Protein AF-A0AAN6E884-F1 (afdb_monomer_lite)

Sequence (294 aa):
MSDTESQAEIEPGDRSEWESAQQQLDRDWYALDESGAADDTHNPFADYVEHDSQLEVKRISQQTKRITARQAQYNQDNEMWVNNRLQQSGIVQAMGVDDDDEMEGNRVHLLVHDLKPPFLEGTVLTKLLDPVKTVVDPTSDLAVIARKGSGLVREQREKRERMKATRDAVNMAGTVLGNVMGVEKDEGEEPQEPTEQAEPEPVEPARKWTMREQREFLPAFACRDDLLRVISDNQVTVIVGETGSGKTTQLAQYMHEAGYTRHGMIGCTQPRRVAAMSVAKRVAEEMDVELGAQ

pLDDT: mean 71.35, std 16.32, range [34.94, 95.62]

Secondary structure (DSSP, 8-state):
--------PPPHHHHHHHHHHHHHHHHHHHHHHHSSS--TTS-TTHHHHHHHHHHHHHHHHHTTS---HHHHHHHHHHHHHHHHHHHHTT-S---S-------TT------------TTTSS-------S-------TTSHHHHHHHH--HHHHHHHHHHHHHHHHHHHHHHTTSHHHHHTT----TT----------------------HHHHHHTSHHHHTHHHHHHHHHH-SS------TTSSHHHHHHHHHHHTTTTSSS-PPPP-SSHHHHHHHHHHHHHHHT--TT--

Structure (mmCIF, N/CA/C/O backbone):
data_AF-A0AAN6E884-F1
#
_entry.id   AF-A0AAN6E884-F1
#
loop_
_atom_site.group_PDB
_atom_site.id
_atom_site.type_symbol
_atom_site.label_atom_id
_atom_site.label_alt_id
_atom_site.label_comp_id
_atom_site.label_asym_id
_atom_site.label_entity_id
_atom_site.label_seq_id
_atom_site.pdbx_PDB_ins_code
_atom_site.Cartn_x
_atom_site.Cartn_y
_atom_site.Cartn_z
_atom_site.occupancy
_atom_site.B_iso_or_equiv
_atom_site.auth_seq_id
_atom_site.auth_comp_id
_atom_site.auth_asym_id
_atom_site.auth_atom_id
_atom_site.pdbx_PDB_model_num
ATOM 1 N N . MET A 1 1 ? 17.690 7.249 45.105 1.00 38.34 1 MET A N 1
ATOM 2 C CA . MET A 1 1 ? 18.166 6.373 44.020 1.00 38.34 1 MET A CA 1
ATOM 3 C C . MET A 1 1 ? 17.116 6.471 42.939 1.00 38.34 1 MET A C 1
ATOM 5 O O . MET A 1 1 ? 16.034 5.934 43.111 1.00 38.34 1 MET A O 1
ATOM 9 N N . SER A 1 2 ? 17.364 7.352 41.978 1.00 34.94 2 SER A N 1
ATOM 10 C CA . SER A 1 2 ? 16.460 7.692 40.882 1.00 34.94 2 SER A CA 1
ATOM 11 C C . SER A 1 2 ? 17.109 7.178 39.607 1.00 34.94 2 SER A C 1
ATOM 13 O O . SER A 1 2 ? 18.081 7.771 39.136 1.00 34.94 2 SER A O 1
ATOM 15 N N . ASP A 1 3 ? 16.616 6.047 39.118 1.00 38.88 3 ASP A N 1
ATOM 16 C CA . ASP A 1 3 ? 17.053 5.453 37.862 1.00 38.88 3 ASP A CA 1
ATOM 17 C C . ASP A 1 3 ? 16.553 6.331 36.714 1.00 38.88 3 ASP A C 1
ATOM 19 O O . ASP A 1 3 ? 15.362 6.611 36.590 1.00 38.88 3 ASP A O 1
ATOM 23 N N . THR A 1 4 ? 17.497 6.847 35.931 1.00 40.66 4 THR A N 1
ATOM 24 C CA . THR A 1 4 ? 17.229 7.648 34.737 1.00 40.66 4 THR A CA 1
ATOM 25 C C . THR A 1 4 ? 17.497 6.725 33.559 1.00 40.66 4 THR A C 1
ATOM 27 O O . THR A 1 4 ? 18.652 6.410 33.277 1.00 40.66 4 THR A O 1
ATOM 30 N N . GLU A 1 5 ? 16.437 6.217 32.934 1.00 42.72 5 GLU A N 1
ATOM 31 C CA . GLU A 1 5 ? 16.533 5.455 31.690 1.00 42.72 5 GLU A CA 1
ATOM 32 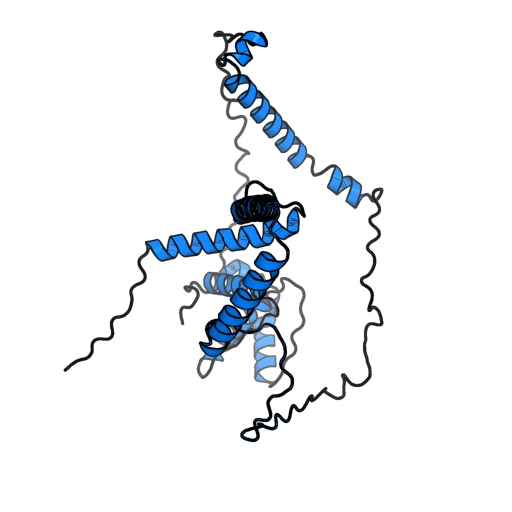C C . GLU A 1 5 ? 17.034 6.388 30.583 1.00 42.72 5 GLU A C 1
ATOM 34 O O . GLU A 1 5 ? 16.392 7.375 30.223 1.00 42.72 5 GLU A O 1
ATOM 39 N N . SER A 1 6 ? 18.226 6.089 30.075 1.00 38.03 6 SER A N 1
ATOM 40 C CA . SER A 1 6 ? 18.831 6.744 28.924 1.00 38.03 6 SER A CA 1
ATOM 41 C C . SER A 1 6 ? 18.036 6.396 27.665 1.00 38.03 6 SER A C 1
ATOM 43 O O . SER A 1 6 ? 18.127 5.276 27.161 1.00 38.03 6 SER A O 1
ATOM 45 N N . GLN A 1 7 ? 17.264 7.352 27.155 1.00 39.66 7 GLN A N 1
ATOM 46 C CA . GLN A 1 7 ? 16.737 7.295 25.796 1.00 39.66 7 GLN A CA 1
ATOM 47 C C . GLN A 1 7 ? 17.915 7.453 24.827 1.00 39.66 7 GLN A C 1
ATOM 49 O O . GLN A 1 7 ? 18.648 8.438 24.890 1.00 39.66 7 GLN A O 1
ATOM 54 N N . ALA A 1 8 ? 18.138 6.449 23.980 1.00 45.19 8 ALA A N 1
ATOM 55 C CA . ALA A 1 8 ? 19.124 6.512 22.911 1.00 45.19 8 ALA A CA 1
ATOM 56 C C . ALA A 1 8 ? 18.594 7.446 21.813 1.00 45.19 8 ALA A C 1
ATOM 58 O O . ALA A 1 8 ? 17.738 7.060 21.018 1.00 45.19 8 ALA A O 1
ATOM 59 N N . GLU A 1 9 ? 19.069 8.690 21.810 1.00 45.34 9 GLU A N 1
ATOM 60 C CA . GLU A 1 9 ? 18.899 9.611 20.689 1.00 45.34 9 GLU A CA 1
ATOM 61 C C . GLU A 1 9 ? 19.719 9.079 19.505 1.00 45.34 9 GLU A C 1
ATOM 63 O O . GLU A 1 9 ? 20.936 8.927 19.595 1.00 45.34 9 GLU A O 1
ATOM 68 N N . ILE A 1 10 ? 19.039 8.731 18.412 1.00 48.12 10 ILE A N 1
ATOM 69 C CA . ILE A 1 10 ? 19.670 8.299 17.160 1.00 48.12 10 ILE A CA 1
ATOM 70 C C . ILE A 1 10 ? 20.270 9.546 16.502 1.00 48.12 10 ILE A C 1
ATOM 72 O O . ILE A 1 10 ? 19.543 10.504 16.223 1.00 48.12 10 ILE A O 1
ATOM 76 N N . GLU A 1 11 ? 21.584 9.553 16.269 1.00 51.72 11 GLU A N 1
ATOM 77 C CA . GLU A 1 11 ? 22.259 10.684 15.634 1.00 51.72 11 GLU A CA 1
ATOM 78 C C . GLU A 1 11 ? 21.744 10.903 14.193 1.00 51.72 11 GLU A C 1
ATOM 80 O O . GLU A 1 11 ? 21.499 9.946 13.456 1.00 51.72 11 GLU A O 1
ATOM 85 N N . PRO A 1 12 ? 21.598 12.159 13.730 1.00 53.19 12 PRO A N 1
ATOM 86 C CA . PRO A 1 12 ? 21.037 12.474 12.411 1.00 53.19 12 PRO A CA 1
ATOM 87 C C . PRO A 1 12 ? 21.858 11.943 11.217 1.00 53.19 12 PRO A C 1
ATOM 89 O O . PRO A 1 12 ? 21.322 11.862 10.110 1.00 53.19 12 PRO A O 1
ATOM 92 N N . GLY A 1 13 ? 23.121 11.547 11.426 1.00 52.03 13 GLY A N 1
ATOM 93 C CA . GLY A 1 13 ? 23.939 10.849 10.425 1.00 52.03 13 GLY A CA 1
ATOM 94 C C . GLY A 1 13 ? 23.425 9.440 10.113 1.00 52.03 13 GLY A C 1
ATOM 95 O O . GLY A 1 13 ? 23.268 9.095 8.943 1.00 52.03 13 GLY A O 1
ATOM 96 N N . ASP A 1 14 ? 23.027 8.686 11.143 1.00 59.62 14 ASP A N 1
ATOM 97 C CA . ASP A 1 14 ? 22.535 7.308 11.002 1.00 59.62 14 ASP A CA 1
ATOM 98 C C . ASP A 1 14 ? 21.229 7.246 10.206 1.00 59.62 14 ASP A C 1
ATOM 100 O O . ASP A 1 14 ? 20.998 6.300 9.457 1.00 59.62 14 ASP A O 1
ATOM 104 N N . ARG A 1 15 ? 20.365 8.265 10.313 1.00 57.88 15 ARG A N 1
ATOM 105 C CA . ARG A 1 15 ? 19.086 8.290 9.586 1.00 57.88 15 ARG A CA 1
ATOM 106 C C . ARG A 1 15 ? 19.276 8.509 8.088 1.00 57.88 15 ARG A C 1
ATOM 108 O O . ARG A 1 15 ? 18.652 7.816 7.290 1.00 57.88 15 ARG A O 1
ATOM 115 N N . SER A 1 16 ? 20.150 9.440 7.709 1.00 62.44 16 SER A N 1
ATOM 116 C CA . SER A 1 16 ? 20.460 9.715 6.301 1.00 62.44 16 SER A CA 1
ATOM 117 C C . SER A 1 16 ? 21.178 8.531 5.653 1.00 62.44 16 SER A C 1
ATOM 119 O O . SER A 1 16 ? 20.892 8.173 4.509 1.00 62.44 16 SER A O 1
ATOM 121 N N . GLU A 1 17 ? 22.099 7.903 6.382 1.00 68.31 17 GLU A N 1
ATOM 122 C CA . GLU A 1 17 ? 22.791 6.702 5.920 1.00 68.31 17 GLU A CA 1
ATOM 123 C C . GLU A 1 17 ? 21.819 5.529 5.783 1.00 68.31 17 GLU A C 1
ATOM 125 O O . GLU A 1 17 ? 21.799 4.875 4.739 1.00 68.31 17 GLU A O 1
ATOM 130 N N . TRP A 1 18 ? 20.928 5.333 6.758 1.00 66.25 18 TRP A N 1
ATOM 131 C CA . TRP A 1 18 ? 19.888 4.306 6.718 1.00 66.25 18 TRP A CA 1
ATOM 132 C C . TRP A 1 18 ? 18.895 4.508 5.567 1.00 66.25 18 TRP A C 1
ATOM 134 O O . TRP A 1 18 ? 18.569 3.554 4.861 1.00 66.25 18 TRP A O 1
ATOM 144 N N . GLU A 1 19 ? 18.451 5.743 5.318 1.00 69.06 19 GLU A N 1
ATOM 145 C CA . GLU A 1 19 ? 17.576 6.071 4.187 1.00 69.06 19 GLU A CA 1
ATOM 146 C C . GLU A 1 19 ? 18.273 5.843 2.842 1.00 69.06 19 GLU A C 1
ATOM 148 O O . GLU A 1 19 ? 17.659 5.315 1.911 1.00 69.06 19 GLU A O 1
ATOM 153 N N . SER A 1 20 ? 19.561 6.185 2.737 1.00 68.88 20 SER A N 1
ATOM 154 C CA . SER A 1 20 ? 20.353 5.933 1.531 1.00 68.88 20 SER A CA 1
ATOM 155 C C . SER A 1 20 ? 20.580 4.436 1.294 1.00 68.88 20 SER A C 1
ATOM 157 O O . SER A 1 20 ? 20.476 3.971 0.159 1.00 68.88 20 SER A O 1
ATOM 159 N N . ALA A 1 21 ? 20.797 3.664 2.363 1.00 70.19 21 ALA A N 1
ATOM 160 C CA . ALA A 1 21 ? 20.949 2.217 2.315 1.00 70.19 21 ALA A CA 1
ATOM 161 C C . ALA A 1 21 ? 19.629 1.528 1.936 1.00 70.19 21 ALA A C 1
ATOM 163 O O . ALA A 1 21 ? 19.625 0.603 1.128 1.00 70.19 21 ALA A O 1
ATOM 164 N N . GLN A 1 22 ? 18.493 2.012 2.449 1.00 72.50 22 GLN A N 1
ATOM 165 C CA . GLN A 1 22 ? 17.156 1.571 2.040 1.00 72.50 22 GLN A CA 1
ATOM 166 C C . GLN A 1 22 ? 16.896 1.845 0.556 1.00 72.50 22 GLN A C 1
ATOM 168 O O . GLN A 1 22 ? 16.431 0.957 -0.152 1.00 72.50 22 GLN A O 1
ATOM 173 N N . GLN A 1 23 ? 17.233 3.043 0.069 1.00 71.44 23 GLN A N 1
ATOM 174 C CA . GLN A 1 23 ? 17.079 3.393 -1.346 1.00 71.44 23 GLN A CA 1
ATOM 175 C C . GLN A 1 23 ? 17.987 2.559 -2.258 1.00 71.44 23 GLN A C 1
ATOM 177 O O . GLN A 1 23 ? 17.569 2.193 -3.355 1.00 71.44 23 GLN A O 1
ATOM 182 N N . GLN A 1 24 ? 19.206 2.237 -1.815 1.00 68.00 24 GLN A N 1
ATOM 183 C CA . GLN A 1 24 ? 20.117 1.348 -2.541 1.00 68.00 24 GLN A CA 1
ATOM 184 C C . GLN A 1 24 ? 19.587 -0.088 -2.577 1.00 68.00 24 GLN A C 1
ATOM 186 O O . GLN A 1 24 ? 19.505 -0.663 -3.654 1.00 68.00 24 GLN A O 1
ATOM 191 N N . LEU A 1 25 ? 19.125 -0.625 -1.444 1.00 65.94 25 LEU A N 1
ATOM 192 C CA . LEU A 1 25 ? 18.525 -1.961 -1.364 1.00 65.94 25 LEU A CA 1
ATOM 193 C C . LEU A 1 25 ? 17.277 -2.093 -2.238 1.00 65.94 25 LEU A C 1
ATOM 195 O O . LEU A 1 25 ? 17.136 -3.087 -2.946 1.00 65.94 25 LEU A O 1
ATOM 199 N N . ASP A 1 26 ? 16.386 -1.100 -2.214 1.00 67.31 26 ASP A N 1
ATOM 200 C CA . ASP A 1 26 ? 15.210 -1.083 -3.083 1.00 67.31 26 ASP A CA 1
ATOM 201 C C . ASP A 1 26 ? 15.632 -1.017 -4.558 1.00 67.31 26 ASP A C 1
ATOM 203 O O . ASP A 1 26 ? 15.119 -1.782 -5.375 1.00 67.31 26 ASP A O 1
ATOM 207 N N . ARG A 1 27 ? 16.607 -0.165 -4.914 1.00 64.00 27 ARG A N 1
ATOM 208 C CA . ARG A 1 27 ? 17.130 -0.069 -6.287 1.00 64.00 27 ARG A CA 1
ATOM 209 C C . ARG A 1 27 ? 17.734 -1.388 -6.759 1.00 64.00 27 ARG A C 1
ATOM 211 O O . ARG A 1 27 ? 17.434 -1.818 -7.869 1.00 64.00 27 ARG A O 1
ATOM 218 N N . ASP A 1 28 ? 18.544 -2.028 -5.929 1.00 64.62 28 ASP A N 1
ATOM 219 C CA . ASP A 1 28 ? 19.210 -3.286 -6.251 1.00 64.62 28 ASP A CA 1
ATOM 220 C C . ASP A 1 28 ? 18.192 -4.428 -6.372 1.00 64.62 28 ASP A C 1
ATOM 222 O O . ASP A 1 28 ? 18.319 -5.279 -7.249 1.00 64.62 28 ASP A O 1
ATOM 226 N N . TRP A 1 29 ? 17.116 -4.402 -5.579 1.00 63.12 29 TRP A N 1
ATOM 227 C CA . TRP A 1 29 ? 16.029 -5.378 -5.663 1.00 63.12 29 TRP A CA 1
ATOM 228 C C . TRP A 1 29 ? 15.252 -5.304 -6.984 1.00 63.12 29 TRP A C 1
ATOM 230 O O . TRP A 1 29 ? 14.833 -6.335 -7.509 1.00 63.12 29 TRP A O 1
ATOM 240 N N . TYR A 1 30 ? 15.067 -4.102 -7.536 1.00 59.06 30 TYR A N 1
ATOM 241 C CA . TYR A 1 30 ? 14.389 -3.911 -8.823 1.00 59.06 30 TYR A CA 1
ATOM 242 C C . TYR A 1 30 ? 15.329 -4.023 -10.029 1.00 59.06 30 TYR A C 1
ATOM 244 O O . TYR A 1 30 ? 14.908 -4.494 -11.083 1.00 59.06 30 TYR A O 1
ATOM 252 N N . ALA A 1 31 ? 16.605 -3.662 -9.880 1.00 56.34 31 ALA A N 1
ATOM 253 C CA . ALA A 1 31 ? 17.604 -3.810 -10.936 1.00 56.34 31 ALA A CA 1
ATOM 254 C C . ALA A 1 31 ? 17.985 -5.280 -11.191 1.00 56.34 31 ALA A C 1
ATOM 256 O O . ALA A 1 31 ? 18.349 -5.629 -12.313 1.00 56.34 31 ALA A O 1
ATOM 257 N N . LEU A 1 32 ? 17.862 -6.149 -10.180 1.00 51.03 32 LEU A N 1
ATOM 258 C CA . LEU A 1 32 ? 18.172 -7.576 -10.295 1.00 51.03 32 LEU A CA 1
ATOM 259 C C . LEU A 1 32 ? 17.175 -8.343 -11.187 1.00 51.03 32 LEU A C 1
ATOM 261 O O . LEU A 1 32 ? 17.558 -9.330 -11.814 1.00 51.03 32 LEU A O 1
ATOM 265 N N . ASP A 1 33 ? 15.918 -7.894 -11.265 1.00 49.34 33 ASP A N 1
ATOM 266 C CA . ASP A 1 33 ? 14.854 -8.573 -12.028 1.00 49.34 33 ASP A CA 1
ATOM 267 C C . ASP A 1 33 ? 14.692 -8.015 -13.459 1.00 49.34 33 ASP A C 1
ATOM 269 O O . ASP A 1 33 ? 14.197 -8.707 -14.347 1.00 49.34 33 ASP A O 1
ATOM 273 N N . GLU A 1 34 ? 15.142 -6.780 -13.728 1.00 46.25 34 GLU A N 1
ATOM 274 C CA . GLU A 1 34 ? 14.927 -6.125 -15.030 1.00 46.25 34 GLU A CA 1
ATOM 275 C C . GLU A 1 34 ? 16.003 -6.450 -16.086 1.00 46.25 34 GLU A C 1
ATOM 277 O O . GLU A 1 34 ? 15.714 -6.398 -17.284 1.00 46.25 34 GLU A O 1
ATOM 282 N N . SER A 1 35 ? 17.227 -6.832 -15.699 1.00 44.97 35 SER A N 1
ATOM 283 C CA . SER A 1 35 ? 18.299 -7.075 -16.679 1.00 44.97 35 SER A CA 1
ATOM 284 C C . SER A 1 35 ? 18.578 -8.544 -16.994 1.00 44.97 35 SER A C 1
ATOM 286 O O . SER A 1 35 ? 19.138 -8.809 -18.057 1.00 44.97 35 SER A O 1
ATOM 288 N N . GLY A 1 36 ? 18.261 -9.506 -16.114 1.00 47.75 36 GLY A N 1
ATOM 289 C CA . GLY A 1 36 ? 18.636 -10.925 -16.294 1.00 47.75 36 GLY A CA 1
ATOM 290 C C . GLY A 1 36 ? 20.136 -11.171 -16.563 1.00 47.75 36 GLY A C 1
ATOM 291 O O . GLY A 1 36 ? 20.549 -12.281 -16.889 1.00 47.75 36 GLY A O 1
ATOM 292 N N . ALA A 1 37 ? 20.944 -10.125 -16.436 1.00 45.59 37 ALA A N 1
ATOM 293 C CA . ALA A 1 37 ? 22.363 -10.056 -16.680 1.00 45.59 37 ALA A CA 1
ATOM 294 C C . ALA A 1 37 ? 22.894 -9.250 -15.505 1.00 45.59 37 ALA A C 1
ATOM 296 O O . ALA A 1 37 ? 22.706 -8.032 -15.441 1.00 45.59 37 ALA A O 1
ATOM 297 N N . ALA A 1 38 ? 23.476 -9.961 -14.542 1.00 45.75 38 ALA A N 1
ATOM 298 C CA . ALA A 1 38 ? 24.285 -9.335 -13.518 1.00 45.75 38 ALA A CA 1
ATOM 299 C C . ALA A 1 38 ? 25.289 -8.432 -14.240 1.00 45.75 38 ALA A C 1
ATOM 301 O O . ALA A 1 38 ? 26.079 -8.903 -15.059 1.00 45.75 38 ALA A O 1
ATOM 302 N N . ASP A 1 39 ? 25.198 -7.127 -14.011 1.00 49.12 39 ASP A N 1
ATOM 303 C CA . ASP A 1 39 ? 26.281 -6.236 -14.375 1.00 49.12 39 ASP A CA 1
ATOM 304 C C . ASP A 1 39 ? 27.450 -6.617 -13.458 1.00 49.12 39 ASP A C 1
ATOM 306 O O . ASP A 1 39 ? 27.438 -6.316 -12.262 1.00 49.12 39 ASP A O 1
ATOM 310 N N . ASP A 1 40 ? 28.423 -7.351 -14.008 1.00 50.44 40 ASP A N 1
ATOM 311 C CA . ASP A 1 40 ? 29.635 -7.813 -13.311 1.00 50.44 40 ASP A CA 1
ATOM 312 C C . ASP A 1 40 ? 30.386 -6.657 -12.626 1.00 50.44 40 ASP A C 1
ATOM 314 O O . ASP A 1 40 ? 31.200 -6.881 -11.734 1.00 50.44 40 ASP A O 1
ATOM 318 N N . THR A 1 41 ? 30.101 -5.405 -12.999 1.00 55.56 41 THR A N 1
ATOM 319 C CA . THR A 1 41 ? 30.733 -4.218 -12.417 1.00 55.56 41 THR A CA 1
ATOM 320 C C . THR A 1 41 ? 30.131 -3.745 -11.089 1.00 55.56 41 THR A C 1
ATOM 322 O O . THR A 1 41 ? 30.685 -2.828 -10.481 1.00 55.56 41 THR A O 1
ATOM 325 N N . HIS A 1 42 ? 29.031 -4.336 -10.608 1.00 56.06 42 HIS A N 1
ATOM 326 C CA . HIS A 1 42 ? 28.401 -3.957 -9.331 1.00 56.06 42 HIS A CA 1
ATOM 327 C C . HIS A 1 42 ? 28.014 -5.141 -8.444 1.00 56.06 42 HIS A C 1
ATOM 329 O O . HIS A 1 42 ? 27.217 -4.985 -7.523 1.00 56.06 42 HIS A O 1
ATOM 335 N N . ASN A 1 43 ? 28.586 -6.323 -8.678 1.00 59.41 43 ASN A N 1
ATOM 336 C CA . ASN A 1 43 ? 28.364 -7.469 -7.808 1.00 59.41 43 ASN A CA 1
ATOM 337 C C . ASN A 1 43 ? 29.256 -7.362 -6.546 1.00 59.41 43 ASN A C 1
ATOM 339 O O . ASN A 1 43 ? 30.463 -7.595 -6.647 1.00 59.41 43 ASN A O 1
ATOM 343 N N . PRO A 1 44 ? 28.705 -7.070 -5.348 1.00 56.72 44 PRO A N 1
ATOM 344 C CA . PRO A 1 44 ? 29.485 -6.920 -4.111 1.00 56.72 44 PRO A CA 1
ATOM 345 C C . PRO A 1 44 ? 30.141 -8.230 -3.643 1.00 56.72 44 PRO A C 1
ATOM 347 O O . PRO A 1 44 ? 30.903 -8.238 -2.679 1.00 56.72 44 PRO A O 1
ATOM 350 N N . PHE A 1 45 ? 29.856 -9.342 -4.328 1.00 46.53 45 PHE A N 1
ATOM 351 C CA . PHE A 1 45 ? 30.432 -10.656 -4.072 1.00 46.53 45 PHE A CA 1
ATOM 352 C C . PHE A 1 45 ? 31.436 -11.120 -5.144 1.00 46.53 45 PHE A C 1
ATOM 354 O O . PHE A 1 45 ? 31.968 -12.222 -5.015 1.00 46.53 45 PHE A O 1
ATOM 361 N N . ALA A 1 46 ? 31.730 -10.319 -6.180 1.00 60.41 46 ALA A N 1
ATOM 362 C CA . ALA A 1 46 ? 32.680 -10.699 -7.237 1.00 60.41 46 ALA A CA 1
ATOM 363 C C . ALA A 1 46 ? 34.090 -10.982 -6.686 1.00 60.41 46 ALA A C 1
ATOM 365 O O . ALA A 1 46 ? 34.692 -12.005 -7.021 1.00 60.41 46 ALA A O 1
ATOM 366 N N . ASP A 1 47 ? 34.557 -10.149 -5.751 1.00 56.91 47 ASP A N 1
ATOM 367 C CA . ASP A 1 47 ? 35.861 -10.315 -5.096 1.00 56.91 47 ASP A CA 1
ATOM 368 C C . ASP A 1 47 ? 35.964 -11.640 -4.321 1.00 56.91 47 ASP A C 1
ATOM 370 O O . ASP A 1 47 ? 37.038 -12.236 -4.242 1.00 56.91 47 ASP A O 1
ATOM 374 N N . TYR A 1 48 ? 34.848 -12.150 -3.788 1.00 58.84 48 TYR A N 1
ATOM 375 C CA . TYR A 1 48 ? 34.824 -13.421 -3.061 1.00 58.84 48 TYR A CA 1
ATOM 376 C C . TYR A 1 48 ? 34.894 -14.626 -4.004 1.00 58.84 48 TYR A C 1
ATOM 378 O O . TYR A 1 48 ? 35.589 -15.591 -3.697 1.00 58.84 48 TYR A O 1
ATOM 386 N N . VAL A 1 49 ? 34.254 -14.561 -5.176 1.00 58.06 49 VAL A N 1
ATOM 387 C CA . VAL A 1 49 ? 34.294 -15.643 -6.177 1.00 58.06 49 VAL A CA 1
ATOM 388 C C . VAL A 1 49 ? 35.690 -15.767 -6.800 1.00 58.06 49 VAL A C 1
ATOM 390 O O . VAL A 1 49 ? 36.212 -16.876 -6.969 1.00 58.06 49 VAL A O 1
ATOM 393 N N . GLU A 1 50 ? 36.345 -14.642 -7.098 1.00 58.75 50 GLU A N 1
ATOM 394 C CA . GLU A 1 50 ? 37.736 -14.655 -7.564 1.00 58.75 50 GLU A CA 1
ATOM 395 C C . GLU A 1 50 ? 38.710 -15.100 -6.467 1.00 58.75 50 GLU A C 1
ATOM 397 O O . GLU A 1 50 ? 39.625 -15.880 -6.733 1.00 58.75 50 GLU A O 1
ATOM 402 N N . HIS A 1 51 ? 38.510 -14.669 -5.221 1.00 61.34 51 HIS A N 1
ATOM 403 C CA . HIS A 1 51 ? 39.361 -15.084 -4.109 1.00 61.34 51 HIS A CA 1
ATOM 404 C C . HIS A 1 51 ? 39.221 -16.584 -3.790 1.00 61.34 51 HIS A C 1
ATOM 406 O O . HIS A 1 51 ? 40.233 -17.270 -3.620 1.00 61.34 51 HIS A O 1
ATOM 412 N N . ASP A 1 52 ? 38.000 -17.123 -3.784 1.00 57.31 52 ASP A N 1
ATOM 413 C CA . ASP A 1 52 ? 37.744 -18.541 -3.512 1.00 57.31 52 ASP A CA 1
ATOM 414 C C . ASP A 1 52 ? 38.261 -19.444 -4.631 1.00 57.31 52 ASP A C 1
ATOM 416 O O . ASP A 1 52 ? 38.920 -20.447 -4.352 1.00 57.31 52 ASP A O 1
ATOM 420 N N . SER A 1 53 ? 38.084 -19.058 -5.898 1.00 67.62 53 SER A N 1
ATOM 421 C CA . SER A 1 53 ? 38.656 -19.805 -7.026 1.00 67.62 53 SER A CA 1
ATOM 422 C C . SER A 1 53 ? 40.191 -19.791 -7.006 1.00 67.62 53 SER A C 1
ATOM 424 O O . SER A 1 53 ? 40.831 -20.814 -7.259 1.00 67.62 53 SER A O 1
ATOM 426 N N . GLN A 1 54 ? 40.819 -18.676 -6.616 1.00 67.38 54 GLN A N 1
ATOM 427 C CA . GLN A 1 54 ? 42.272 -18.604 -6.439 1.00 67.38 54 GLN A CA 1
ATOM 428 C C . GLN A 1 54 ? 42.766 -19.448 -5.257 1.00 67.38 54 GLN A C 1
ATOM 430 O O . GLN A 1 54 ? 43.836 -20.064 -5.346 1.00 67.38 54 GLN A O 1
ATOM 435 N N . LEU A 1 55 ? 42.016 -19.498 -4.154 1.00 62.34 55 LEU A N 1
ATOM 436 C CA . LEU A 1 55 ? 42.313 -20.368 -3.018 1.00 62.34 55 LEU A CA 1
ATOM 437 C C . LEU A 1 55 ? 42.130 -21.845 -3.374 1.00 62.34 55 LEU A C 1
ATOM 439 O O . LEU A 1 55 ? 42.984 -22.654 -3.015 1.00 62.34 55 LEU A O 1
ATOM 443 N N . GLU A 1 56 ? 41.089 -22.203 -4.124 1.00 58.72 56 GLU A N 1
ATOM 444 C CA . GLU A 1 56 ? 40.871 -23.565 -4.611 1.00 58.72 56 GLU A CA 1
ATOM 445 C C . GLU A 1 56 ? 41.968 -23.999 -5.576 1.00 58.72 56 GLU A C 1
ATOM 447 O O . GLU A 1 56 ? 42.535 -25.074 -5.398 1.00 58.72 56 GLU A O 1
ATOM 452 N N . VAL A 1 57 ? 42.366 -23.154 -6.528 1.00 67.19 57 VAL A N 1
ATOM 453 C CA . VAL A 1 57 ? 43.485 -23.442 -7.439 1.00 67.19 57 VAL A CA 1
ATOM 454 C C . VAL A 1 57 ? 44.808 -23.563 -6.672 1.00 67.19 57 VAL A C 1
ATOM 456 O O . VAL A 1 57 ? 45.616 -24.456 -6.953 1.00 67.19 57 VAL A O 1
ATOM 459 N N . LYS A 1 58 ? 45.040 -22.736 -5.642 1.00 62.56 58 LYS A N 1
ATOM 460 C CA . LYS A 1 58 ? 46.192 -22.886 -4.731 1.00 62.56 58 LYS A CA 1
ATOM 461 C C . LYS A 1 58 ? 46.116 -24.183 -3.919 1.00 62.56 58 LYS A C 1
ATOM 463 O O . LYS A 1 58 ? 47.137 -24.844 -3.755 1.00 62.56 58 LYS A O 1
ATOM 468 N N . ARG A 1 59 ? 44.934 -24.593 -3.458 1.00 57.09 59 ARG A N 1
ATOM 469 C CA . ARG A 1 59 ? 44.726 -25.827 -2.684 1.00 57.09 59 ARG A CA 1
ATOM 470 C C . ARG A 1 59 ? 44.909 -27.075 -3.554 1.00 57.09 59 ARG A C 1
ATOM 472 O O . ARG A 1 59 ? 45.642 -27.982 -3.166 1.00 57.09 59 ARG A O 1
ATOM 479 N N . ILE A 1 60 ? 44.337 -27.080 -4.757 1.00 57.81 60 ILE A N 1
ATOM 480 C CA . ILE A 1 60 ? 44.465 -28.142 -5.766 1.00 57.81 60 ILE A CA 1
ATOM 481 C C . ILE A 1 60 ? 45.923 -28.263 -6.233 1.00 57.81 60 ILE A C 1
ATOM 483 O O . ILE A 1 60 ? 46.463 -29.366 -6.304 1.00 57.81 60 ILE A O 1
ATOM 487 N N . SER A 1 61 ? 46.611 -27.143 -6.486 1.00 60.38 61 SER A N 1
ATOM 488 C CA . SER A 1 61 ? 48.029 -27.172 -6.878 1.00 60.38 61 SER A CA 1
ATOM 489 C C . SER A 1 61 ? 48.948 -27.634 -5.741 1.00 60.38 61 SER A C 1
ATOM 491 O O . SER A 1 61 ? 49.883 -28.398 -5.990 1.00 60.38 61 SER A O 1
ATOM 493 N N . GLN A 1 62 ? 48.661 -27.278 -4.483 1.00 58.22 62 GLN A N 1
ATOM 494 C CA . GLN A 1 62 ? 49.402 -27.771 -3.315 1.00 58.22 62 GLN A CA 1
ATOM 495 C C . GLN A 1 62 ? 49.193 -29.273 -3.044 1.00 58.22 62 GLN A C 1
ATOM 497 O O . GLN A 1 62 ? 50.119 -29.928 -2.557 1.00 58.22 62 GLN A O 1
ATOM 502 N N . GLN A 1 63 ? 48.038 -29.840 -3.411 1.00 53.75 63 GLN A N 1
ATOM 503 C CA . GLN A 1 63 ? 47.744 -31.277 -3.290 1.00 53.75 63 GLN A CA 1
ATOM 504 C C . GLN A 1 63 ? 48.559 -32.164 -4.252 1.00 53.75 63 GLN A C 1
ATOM 506 O O . GLN A 1 63 ? 48.619 -33.377 -4.060 1.00 53.75 63 GLN A O 1
ATOM 511 N N . THR A 1 64 ? 49.262 -31.594 -5.240 1.00 49.28 64 THR A N 1
ATOM 512 C CA . THR A 1 64 ? 50.100 -32.364 -6.187 1.00 49.28 64 THR A CA 1
ATOM 513 C C . THR A 1 64 ? 51.513 -32.689 -5.684 1.00 49.28 64 THR A C 1
ATOM 515 O O . THR A 1 64 ? 52.345 -33.202 -6.438 1.00 49.28 64 THR A O 1
ATOM 518 N N . LYS A 1 65 ? 51.817 -32.472 -4.398 1.00 61.06 65 LYS A N 1
ATOM 519 C CA . LYS A 1 65 ? 53.001 -33.098 -3.792 1.00 61.06 65 LYS A CA 1
ATOM 520 C C . LYS A 1 65 ? 52.715 -34.593 -3.659 1.00 61.06 65 LYS A C 1
ATOM 522 O O . LYS A 1 65 ? 51.756 -34.980 -3.005 1.00 61.06 65 LYS A O 1
ATOM 527 N N . ARG A 1 66 ? 53.532 -35.444 -4.288 1.00 62.69 66 ARG A N 1
ATOM 528 C CA . ARG A 1 66 ? 53.431 -36.910 -4.184 1.00 62.69 66 ARG A CA 1
ATOM 529 C C . ARG A 1 66 ? 53.636 -37.343 -2.729 1.00 62.69 66 ARG A C 1
ATOM 531 O O . ARG A 1 66 ? 54.764 -37.547 -2.291 1.00 62.69 66 ARG A O 1
ATOM 538 N N . ILE A 1 67 ? 52.547 -37.440 -1.978 1.00 62.50 67 ILE A N 1
ATOM 539 C CA . ILE A 1 67 ? 52.534 -37.935 -0.605 1.00 62.50 67 ILE A CA 1
ATOM 540 C C . ILE A 1 67 ? 52.576 -39.464 -0.673 1.00 62.50 67 ILE A C 1
ATOM 542 O O . ILE A 1 67 ? 51.767 -40.096 -1.349 1.00 62.50 67 ILE A O 1
ATOM 546 N N . THR A 1 68 ? 53.548 -40.074 0.004 1.00 81.00 68 THR A N 1
ATOM 547 C CA . THR A 1 68 ? 53.649 -41.535 0.129 1.00 81.00 68 THR A CA 1
ATOM 548 C C . THR A 1 68 ? 52.376 -42.091 0.772 1.00 81.00 68 THR A C 1
ATOM 550 O O . THR A 1 68 ? 51.886 -41.509 1.737 1.00 81.00 68 THR A O 1
ATOM 553 N N . ALA A 1 69 ? 51.875 -43.245 0.316 1.00 76.06 69 ALA A N 1
ATOM 554 C CA . ALA A 1 69 ? 50.635 -43.858 0.820 1.00 76.06 69 ALA A CA 1
ATOM 555 C C . ALA A 1 69 ? 50.562 -43.948 2.362 1.00 76.06 69 ALA A C 1
ATOM 557 O O . ALA A 1 69 ? 49.523 -43.680 2.956 1.00 76.06 69 ALA A O 1
ATOM 558 N N . ARG A 1 70 ? 51.696 -44.222 3.022 1.00 82.62 70 ARG A N 1
ATOM 559 C CA . ARG A 1 70 ? 51.811 -44.248 4.490 1.00 82.62 70 ARG A CA 1
ATOM 560 C C . ARG A 1 70 ? 51.576 -42.881 5.151 1.00 82.62 70 ARG A C 1
ATOM 562 O O . ARG A 1 70 ? 50.996 -42.813 6.226 1.00 82.62 70 ARG A O 1
ATOM 569 N N . GLN A 1 71 ? 52.031 -41.800 4.523 1.00 79.75 71 GLN A N 1
ATOM 570 C CA . GLN A 1 71 ? 51.857 -40.436 5.028 1.00 79.75 71 GLN A CA 1
ATOM 571 C C . GLN A 1 71 ? 50.421 -39.940 4.800 1.00 79.75 71 GLN A C 1
ATOM 573 O O . GLN A 1 71 ? 49.887 -39.230 5.643 1.00 79.75 71 GLN A O 1
ATOM 578 N N . ALA A 1 72 ? 49.777 -40.355 3.704 1.00 79.00 72 ALA A N 1
ATOM 579 C CA . ALA A 1 72 ? 48.360 -40.078 3.470 1.00 79.00 72 ALA A CA 1
ATOM 580 C C . ALA A 1 72 ? 47.476 -40.746 4.536 1.00 79.00 72 ALA A C 1
ATOM 582 O O . ALA A 1 72 ? 46.579 -40.104 5.070 1.00 79.00 72 ALA A O 1
ATOM 583 N N . GLN A 1 73 ? 47.789 -41.993 4.903 1.00 79.88 73 GLN A N 1
ATOM 584 C CA . GLN A 1 73 ? 47.081 -42.720 5.958 1.00 79.88 73 GLN A CA 1
ATOM 585 C C . GLN A 1 73 ? 47.264 -42.060 7.336 1.00 79.88 73 GLN A C 1
ATOM 587 O O . GLN A 1 73 ? 46.294 -41.866 8.056 1.00 79.88 73 GLN A O 1
ATOM 592 N N . TYR A 1 74 ? 48.486 -41.620 7.662 1.00 83.06 74 TYR A N 1
ATOM 593 C CA . TYR A 1 74 ? 48.752 -40.871 8.897 1.00 83.06 74 TYR A CA 1
ATOM 594 C C . TYR A 1 74 ? 47.985 -39.541 8.959 1.00 83.06 74 TYR A C 1
ATOM 596 O O . TYR A 1 74 ? 47.470 -39.165 10.008 1.00 83.06 74 TYR A O 1
ATOM 604 N N . ASN A 1 75 ? 47.893 -38.827 7.834 1.00 80.62 75 ASN A N 1
ATOM 605 C CA . ASN A 1 75 ? 47.138 -37.580 7.769 1.00 80.62 75 ASN A CA 1
ATOM 606 C C . ASN A 1 75 ? 45.625 -37.822 7.91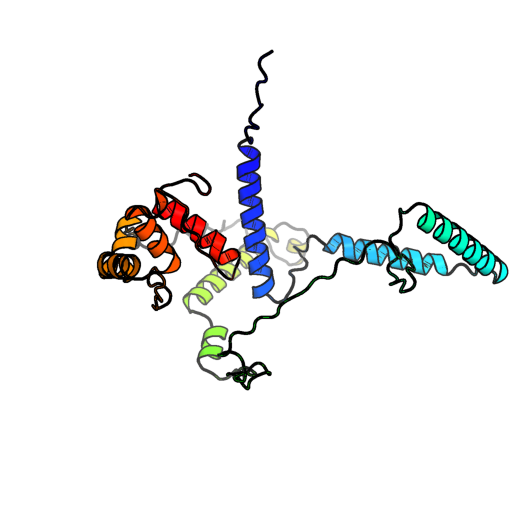8 1.00 80.62 75 ASN A C 1
ATOM 608 O O . ASN A 1 75 ? 44.985 -37.066 8.641 1.00 80.62 75 ASN A O 1
ATOM 612 N N . GLN A 1 76 ? 45.080 -38.886 7.316 1.00 80.69 76 GLN A N 1
ATOM 613 C CA . GLN A 1 76 ? 43.673 -39.279 7.485 1.00 80.69 76 GLN A CA 1
ATOM 614 C C . GLN A 1 76 ? 43.344 -39.625 8.944 1.00 80.69 76 GLN A C 1
ATOM 616 O O . GLN A 1 76 ? 42.343 -39.146 9.469 1.00 80.69 76 GLN A O 1
ATOM 621 N N . ASP A 1 77 ? 44.205 -40.388 9.625 1.00 85.56 77 ASP A N 1
ATOM 622 C CA . ASP A 1 77 ? 44.021 -40.716 11.047 1.00 85.56 77 ASP A CA 1
ATOM 623 C C . ASP A 1 77 ? 44.075 -39.461 11.936 1.00 85.56 77 ASP A C 1
ATOM 625 O O . ASP A 1 77 ? 43.277 -39.313 12.866 1.00 85.56 77 ASP A O 1
ATOM 629 N N . ASN A 1 78 ? 44.977 -38.520 11.632 1.00 84.94 78 ASN A N 1
ATOM 630 C CA . ASN A 1 78 ? 45.046 -37.238 12.336 1.00 84.94 78 ASN A CA 1
ATOM 631 C C . ASN A 1 78 ? 43.787 -36.389 12.109 1.00 84.94 78 ASN A C 1
ATOM 633 O O . ASN A 1 78 ? 43.263 -35.816 13.064 1.00 84.94 78 ASN A O 1
ATOM 637 N N . GLU A 1 79 ? 43.287 -36.312 10.874 1.00 82.38 79 GLU A N 1
ATOM 638 C CA . GLU A 1 79 ? 42.047 -35.597 10.550 1.00 82.38 79 GLU A CA 1
ATOM 639 C C . GLU A 1 79 ? 40.843 -36.214 11.269 1.00 82.38 79 GLU A C 1
ATOM 641 O O . GLU A 1 79 ? 40.054 -35.482 11.866 1.00 82.38 79 GLU A O 1
ATOM 646 N N . MET A 1 80 ? 40.743 -37.547 11.311 1.00 78.31 80 MET A N 1
ATOM 647 C CA . MET A 1 80 ? 39.694 -38.261 12.049 1.00 78.31 80 MET A CA 1
ATOM 648 C C . MET A 1 80 ? 39.731 -37.947 13.550 1.00 78.31 80 MET A C 1
ATOM 650 O O . MET A 1 80 ? 38.691 -37.675 14.153 1.00 78.31 80 MET A O 1
ATOM 654 N N . TRP A 1 81 ? 40.920 -37.924 14.159 1.00 78.38 81 TRP A N 1
ATOM 655 C CA . TRP A 1 81 ? 41.071 -37.580 15.575 1.00 78.38 81 TRP A CA 1
ATOM 656 C C . TRP A 1 81 ? 40.694 -36.123 15.871 1.00 78.38 81 TRP A C 1
ATOM 658 O O . TRP A 1 81 ? 39.982 -35.858 16.843 1.00 78.38 81 TRP A O 1
ATOM 668 N N . VAL A 1 82 ? 41.143 -35.177 15.036 1.00 81.69 82 VAL A N 1
ATOM 669 C CA . VAL A 1 82 ? 40.818 -33.749 15.196 1.00 81.69 82 VAL A CA 1
ATOM 670 C C . VAL A 1 82 ? 39.319 -33.523 15.035 1.00 81.69 82 VAL A C 1
ATOM 672 O O . VAL A 1 82 ? 38.731 -32.822 15.855 1.00 81.69 82 VAL A O 1
ATOM 675 N N . ASN A 1 83 ? 38.696 -34.138 14.027 1.00 79.75 83 ASN A N 1
ATOM 676 C CA . ASN A 1 83 ? 37.273 -33.974 13.748 1.00 79.75 83 ASN A CA 1
ATOM 677 C C . ASN A 1 83 ? 36.411 -34.515 14.899 1.00 79.75 83 ASN A C 1
ATOM 679 O O . ASN A 1 83 ? 35.524 -33.818 15.381 1.00 79.75 83 ASN A O 1
ATOM 683 N N . ASN A 1 84 ? 36.754 -35.689 15.438 1.00 81.19 84 ASN A N 1
ATOM 684 C CA . ASN A 1 84 ? 36.085 -36.243 16.618 1.00 81.19 84 ASN A CA 1
ATOM 685 C C . ASN A 1 84 ? 36.224 -35.319 17.848 1.00 81.19 84 ASN A C 1
ATOM 687 O O . ASN A 1 84 ? 35.289 -35.133 18.625 1.00 81.19 84 ASN A O 1
ATOM 691 N N . ARG A 1 85 ? 37.382 -34.665 18.013 1.00 78.81 85 ARG A N 1
ATOM 692 C CA . ARG A 1 85 ? 37.602 -33.721 19.118 1.00 78.81 85 ARG A CA 1
ATOM 693 C C . ARG A 1 85 ? 36.858 -32.394 18.938 1.00 78.81 85 ARG A C 1
ATOM 695 O O . ARG A 1 85 ? 36.398 -31.835 19.931 1.00 78.81 85 ARG A O 1
ATOM 702 N N . LEU A 1 86 ? 36.720 -31.915 17.701 1.00 75.56 86 LEU A N 1
ATOM 703 C CA . LEU A 1 86 ? 35.918 -30.735 17.349 1.00 75.56 86 LEU A CA 1
ATOM 704 C C . LEU A 1 86 ? 34.412 -30.993 17.507 1.00 75.56 86 LEU A C 1
ATOM 706 O O . LEU A 1 86 ? 33.684 -30.101 17.943 1.00 75.56 86 LEU A O 1
ATOM 710 N N . GLN A 1 87 ? 33.960 -32.212 17.197 1.00 71.00 87 GLN A N 1
ATOM 711 C CA . GLN A 1 87 ? 32.584 -32.655 17.435 1.00 71.00 87 GLN A CA 1
ATOM 712 C C . GLN A 1 87 ? 32.265 -32.670 18.935 1.00 71.00 87 GLN A C 1
ATOM 714 O O . GLN A 1 87 ? 31.266 -32.096 19.357 1.00 71.00 87 GLN A O 1
ATOM 719 N N . GLN A 1 88 ? 33.153 -33.225 19.767 1.00 71.38 88 GLN A N 1
ATOM 720 C CA . GLN A 1 88 ? 32.962 -33.240 21.224 1.00 71.38 88 GLN A CA 1
ATOM 721 C C . GLN A 1 88 ? 32.995 -31.848 21.869 1.00 71.38 88 GLN A C 1
ATOM 723 O O . GLN A 1 88 ? 32.369 -31.645 22.907 1.00 71.38 88 GLN A O 1
ATOM 728 N N . SER A 1 89 ? 33.715 -30.882 21.287 1.00 73.44 89 SER A N 1
ATOM 729 C CA . SER A 1 89 ? 33.756 -29.511 21.810 1.00 73.44 89 SER A CA 1
ATOM 730 C C . SER A 1 89 ? 32.558 -28.652 21.392 1.00 73.44 89 SER A C 1
ATOM 732 O O . SER A 1 89 ? 32.479 -27.503 21.822 1.00 73.44 89 SER A O 1
ATOM 734 N N . GLY A 1 90 ? 31.640 -29.172 20.563 1.00 69.38 90 GLY A N 1
ATOM 735 C CA . GLY A 1 90 ? 30.400 -28.495 20.159 1.00 69.38 90 GLY A CA 1
ATOM 736 C C . GLY A 1 90 ? 30.587 -27.299 19.215 1.00 69.38 90 GLY A C 1
ATOM 737 O O . GLY A 1 90 ? 29.639 -26.562 18.966 1.00 69.38 90 GLY A O 1
ATOM 738 N N . ILE A 1 91 ? 31.801 -27.090 18.694 1.00 66.31 91 ILE A N 1
ATOM 739 C CA . ILE A 1 91 ? 32.141 -25.965 17.799 1.00 66.31 91 ILE A CA 1
ATOM 740 C C . ILE A 1 91 ? 31.756 -26.278 16.344 1.00 66.31 91 ILE A C 1
ATOM 742 O O . ILE A 1 91 ? 31.491 -25.365 15.566 1.00 66.31 91 ILE A O 1
ATOM 746 N N . VAL A 1 92 ? 31.692 -27.559 15.970 1.00 59.66 92 VAL A N 1
ATOM 747 C CA . VAL A 1 92 ? 31.240 -28.000 14.644 1.00 59.66 92 VAL A CA 1
ATOM 748 C C . VAL A 1 92 ? 29.847 -28.597 14.763 1.00 59.66 92 VAL A C 1
ATOM 750 O O . VAL A 1 92 ? 29.671 -29.634 15.397 1.00 59.66 92 VAL A O 1
ATOM 753 N N . GLN A 1 93 ? 28.864 -27.969 14.119 1.00 53.94 93 GLN A N 1
ATOM 754 C CA . GLN A 1 93 ? 27.569 -28.599 13.879 1.00 53.94 93 GLN A CA 1
ATOM 755 C C . GLN A 1 93 ? 27.737 -29.637 12.768 1.00 53.94 93 GLN A C 1
ATOM 757 O O . GLN A 1 93 ? 28.104 -29.298 11.642 1.00 53.94 93 GLN A O 1
ATOM 762 N N . ALA A 1 94 ? 27.497 -30.908 13.078 1.00 54.31 94 ALA A N 1
ATOM 763 C CA . ALA A 1 94 ? 27.460 -31.942 12.059 1.00 54.31 94 ALA A CA 1
ATOM 764 C C . ALA A 1 94 ? 26.280 -31.673 11.107 1.00 54.31 94 ALA A C 1
ATOM 766 O O . ALA A 1 94 ? 25.123 -31.719 11.514 1.00 54.31 94 ALA A O 1
ATOM 767 N N . MET A 1 95 ? 26.558 -31.417 9.825 1.00 47.50 95 MET A N 1
ATOM 768 C CA . MET A 1 95 ? 25.573 -31.597 8.750 1.00 47.50 95 MET A CA 1
ATOM 769 C C . MET A 1 95 ? 25.478 -33.095 8.432 1.00 47.50 95 MET A C 1
ATOM 771 O O . MET A 1 95 ? 25.942 -33.574 7.402 1.00 47.50 95 MET A O 1
ATOM 775 N N . GLY A 1 96 ? 24.932 -33.848 9.372 1.00 49.56 96 GLY A N 1
ATOM 776 C CA . GLY A 1 96 ? 24.565 -35.245 9.220 1.00 49.56 96 GLY A CA 1
ATOM 777 C C . GLY A 1 96 ? 23.370 -35.456 10.124 1.00 49.56 96 GLY A C 1
ATOM 778 O O . GLY A 1 96 ? 23.472 -35.203 11.319 1.00 49.56 96 GLY A O 1
ATOM 779 N N . VAL A 1 97 ? 22.226 -35.808 9.543 1.00 49.28 97 VAL A N 1
ATOM 780 C CA . VAL A 1 97 ? 21.058 -36.214 10.324 1.00 49.28 97 VAL A CA 1
ATOM 781 C C . VAL A 1 97 ? 21.447 -37.520 11.004 1.00 49.28 97 VAL A C 1
ATOM 783 O O . VAL A 1 97 ? 21.585 -38.543 10.337 1.00 49.28 97 VAL A O 1
ATOM 786 N N . ASP A 1 98 ? 21.725 -37.434 12.298 1.00 42.69 98 ASP A N 1
ATOM 787 C CA . ASP A 1 98 ? 21.899 -38.585 13.169 1.00 42.69 98 ASP A CA 1
ATOM 788 C C . ASP A 1 98 ? 20.492 -38.985 13.627 1.00 42.69 98 ASP A C 1
ATOM 790 O O . ASP A 1 98 ? 19.853 -38.272 14.399 1.00 42.69 98 ASP A O 1
ATOM 794 N N . ASP A 1 99 ? 19.961 -40.063 13.051 1.00 47.06 99 ASP A N 1
ATOM 795 C CA . ASP A 1 99 ? 18.627 -40.608 13.353 1.00 47.06 99 ASP A CA 1
ATOM 796 C C . ASP A 1 99 ? 18.672 -41.604 14.535 1.00 47.06 99 ASP A C 1
ATOM 798 O O . ASP A 1 99 ? 17.797 -42.456 14.659 1.00 47.06 99 ASP A O 1
ATOM 802 N N . ASP A 1 100 ? 19.671 -41.501 15.418 1.00 50.38 100 ASP A N 1
ATOM 803 C CA . ASP A 1 100 ? 19.832 -42.357 16.603 1.00 50.38 100 ASP A CA 1
ATOM 804 C C . ASP A 1 100 ? 19.980 -41.524 17.894 1.00 50.38 100 ASP A C 1
ATOM 806 O O . ASP A 1 100 ? 20.935 -41.660 18.655 1.00 50.38 100 ASP A O 1
ATOM 810 N N . ASP A 1 101 ? 18.991 -40.672 18.185 1.00 45.28 101 ASP A N 1
ATOM 811 C CA . ASP A 1 101 ? 18.803 -40.104 19.528 1.00 45.28 101 ASP A CA 1
ATOM 812 C C . ASP A 1 101 ? 17.738 -40.904 20.303 1.00 45.28 101 ASP A C 1
ATOM 814 O O . ASP A 1 101 ? 16.542 -40.581 20.340 1.00 45.28 101 ASP A O 1
ATOM 818 N N . GLU A 1 102 ? 18.193 -41.954 20.995 1.00 53.59 102 GLU A N 1
ATOM 819 C CA . GLU A 1 102 ? 17.510 -42.521 22.163 1.00 53.59 102 GLU A CA 1
ATOM 820 C C . GLU A 1 102 ? 17.539 -41.507 23.327 1.00 53.59 102 GLU A C 1
ATOM 822 O O . GLU A 1 102 ? 18.245 -41.665 24.319 1.00 53.59 102 GLU A O 1
ATOM 827 N N . MET A 1 103 ? 16.744 -40.440 23.221 1.00 48.50 103 MET A N 1
ATOM 828 C CA . MET A 1 103 ? 16.421 -39.542 24.336 1.00 48.50 103 MET A CA 1
ATOM 829 C C . MET A 1 103 ? 14.935 -39.678 24.680 1.00 48.50 103 MET A C 1
ATOM 831 O O . MET A 1 103 ? 14.069 -38.901 24.264 1.00 48.50 103 MET A O 1
ATOM 835 N N . GLU A 1 104 ? 14.626 -40.709 25.470 1.00 55.25 104 GLU A N 1
ATOM 836 C CA . GLU A 1 104 ? 13.409 -40.759 26.280 1.00 55.25 104 GLU A CA 1
ATOM 837 C C . GLU A 1 104 ? 13.435 -39.591 27.275 1.00 55.25 104 GLU A C 1
ATOM 839 O O . GLU A 1 104 ? 14.195 -39.600 28.242 1.00 55.25 104 GLU A O 1
ATOM 844 N N . GLY A 1 105 ? 12.609 -38.563 27.055 1.00 54.34 105 GLY A N 1
ATOM 845 C CA . GLY A 1 105 ? 12.508 -37.506 28.059 1.00 54.34 105 GLY A CA 1
ATOM 846 C C . GLY A 1 105 ? 11.500 -36.387 27.855 1.00 54.34 105 GLY A C 1
ATOM 847 O O . GLY A 1 105 ? 10.958 -35.941 28.854 1.00 54.34 105 GLY A O 1
ATOM 848 N N . ASN A 1 106 ? 11.216 -35.913 26.634 1.00 58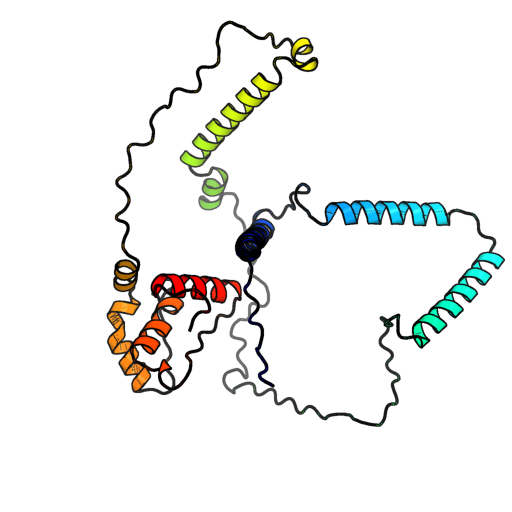.28 106 ASN A N 1
ATOM 849 C CA . ASN A 1 106 ? 10.241 -34.821 26.453 1.00 58.28 106 ASN A CA 1
ATOM 850 C C . ASN A 1 106 ? 9.725 -34.699 25.001 1.00 58.28 106 ASN A C 1
ATOM 852 O O . ASN A 1 106 ? 9.996 -33.726 24.299 1.00 58.28 106 ASN A O 1
ATOM 856 N N . ARG A 1 107 ? 8.946 -35.678 24.521 1.00 53.97 107 ARG A N 1
ATOM 857 C CA . ARG A 1 107 ? 8.188 -35.509 23.265 1.00 53.97 107 ARG A CA 1
ATOM 858 C C . ARG A 1 107 ? 6.927 -34.696 23.544 1.00 53.97 107 ARG A C 1
ATOM 860 O O . ARG A 1 107 ? 5.945 -35.224 24.059 1.00 53.97 107 ARG A O 1
ATOM 867 N N . VAL A 1 108 ? 6.936 -33.418 23.180 1.00 69.19 108 VAL A N 1
ATOM 868 C CA . VAL A 1 108 ? 5.712 -32.610 23.113 1.00 69.19 108 VAL A CA 1
ATOM 869 C C . VAL A 1 108 ? 4.866 -33.138 21.952 1.00 69.19 108 VAL A C 1
ATOM 871 O O . VAL A 1 108 ? 5.284 -33.084 20.797 1.00 69.19 108 VAL A O 1
ATOM 874 N N . HIS A 1 109 ? 3.681 -33.681 22.236 1.00 67.88 109 HIS A N 1
ATOM 875 C CA . HIS A 1 109 ? 2.710 -34.013 21.193 1.00 67.88 109 HIS A CA 1
ATOM 876 C C . HIS A 1 109 ? 2.091 -32.725 20.641 1.00 67.88 109 HIS A C 1
ATOM 878 O O . HIS A 1 109 ? 1.185 -32.145 21.235 1.00 67.88 109 HIS A O 1
ATOM 884 N N . LEU A 1 110 ? 2.590 -32.276 19.490 1.00 63.84 110 LEU A N 1
ATOM 885 C CA . LEU A 1 110 ? 1.965 -31.223 18.695 1.00 63.84 110 LEU A CA 1
ATOM 886 C C . LEU A 1 110 ? 0.747 -31.806 17.968 1.00 63.84 110 LEU A C 1
ATOM 888 O O . LEU A 1 110 ? 0.874 -32.466 16.939 1.00 63.84 110 LEU A O 1
ATOM 892 N N . LEU A 1 111 ? -0.445 -31.561 18.510 1.00 73.31 111 LEU A N 1
ATOM 893 C CA . LEU A 1 111 ? -1.704 -31.786 17.801 1.00 73.31 111 LEU A CA 1
ATOM 894 C C . LEU A 1 111 ? -1.931 -30.627 16.824 1.00 73.31 111 LEU A C 1
ATOM 896 O O . LEU A 1 111 ? -2.473 -29.585 17.188 1.00 73.31 111 LEU A O 1
ATOM 900 N N . VAL A 1 112 ? -1.488 -30.800 15.578 1.00 75.75 112 VAL A N 1
ATOM 901 C CA . VAL A 1 112 ? -1.795 -29.865 14.489 1.00 75.75 112 VAL A CA 1
ATOM 902 C C . VAL A 1 112 ? -3.163 -30.229 13.917 1.00 75.75 112 VAL A C 1
ATOM 904 O O . VAL A 1 112 ? -3.313 -31.230 13.219 1.00 75.75 112 VAL A O 1
ATOM 907 N N . HIS A 1 113 ? -4.178 -29.423 14.224 1.00 70.31 113 HIS A N 1
ATOM 908 C CA . HIS A 1 113 ? -5.476 -29.507 13.559 1.00 70.31 113 HIS A CA 1
ATOM 909 C C . HIS A 1 113 ? -5.413 -28.735 12.238 1.00 70.31 113 HIS A C 1
ATOM 911 O O . HIS A 1 113 ? -5.551 -27.513 12.226 1.00 70.31 113 HIS A O 1
ATOM 917 N N . ASP A 1 114 ? -5.206 -29.439 11.124 1.00 66.25 114 ASP A N 1
ATOM 918 C CA . ASP A 1 114 ? -5.327 -28.850 9.786 1.00 66.25 114 ASP A CA 1
ATOM 919 C C . ASP A 1 114 ? -6.817 -28.745 9.411 1.00 66.25 114 ASP A C 1
ATOM 921 O O . ASP A 1 114 ? -7.417 -29.651 8.828 1.00 66.25 114 ASP A O 1
ATOM 925 N N . LEU A 1 115 ? -7.453 -27.659 9.854 1.00 72.12 115 LEU A N 1
ATOM 926 C CA . LEU A 1 115 ? -8.863 -27.361 9.603 1.00 72.12 115 LEU A CA 1
ATOM 927 C C . LEU A 1 115 ? -9.008 -26.722 8.216 1.00 72.12 115 LEU A C 1
ATOM 929 O O . LEU A 1 115 ? -9.045 -25.500 8.066 1.00 72.12 115 LEU A O 1
ATOM 933 N N . LYS A 1 116 ? -9.113 -27.562 7.183 1.00 71.56 116 LYS A N 1
ATOM 934 C CA . LYS A 1 116 ? -9.557 -27.107 5.862 1.00 71.56 116 LYS A CA 1
ATOM 935 C C . LYS A 1 116 ? -11.051 -26.808 5.934 1.00 71.56 116 LYS A C 1
ATOM 937 O O . LYS A 1 116 ? -11.826 -27.682 6.320 1.00 71.56 116 LYS A O 1
ATOM 942 N N . PRO A 1 117 ? -11.486 -25.585 5.604 1.00 78.50 117 PRO A N 1
ATOM 943 C CA . PRO A 1 117 ? -12.898 -25.274 5.660 1.00 78.50 117 PRO A CA 1
ATOM 944 C C . PRO A 1 117 ? -13.647 -26.075 4.577 1.00 78.50 117 PRO A C 1
ATOM 946 O O . PRO A 1 117 ? -13.104 -26.291 3.491 1.00 78.50 117 PRO A O 1
ATOM 949 N N . PRO A 1 118 ? -14.904 -26.478 4.826 1.00 77.44 118 PRO A N 1
ATOM 950 C CA . PRO A 1 118 ? -15.634 -27.435 3.986 1.00 77.44 118 PRO A CA 1
ATOM 951 C C . PRO A 1 118 ? -15.880 -26.965 2.541 1.00 77.44 118 PRO A C 1
ATOM 953 O O . PRO A 1 118 ? -16.186 -27.772 1.675 1.00 77.44 118 PRO A O 1
ATOM 956 N N . PHE A 1 119 ? -15.710 -25.673 2.239 1.00 68.88 119 PHE A N 1
ATOM 957 C CA . PHE A 1 119 ? -15.781 -25.148 0.868 1.00 68.88 119 PHE A CA 1
ATOM 958 C C . PHE A 1 119 ? -14.480 -25.330 0.059 1.00 68.88 119 PHE A C 1
ATOM 960 O O . PHE A 1 119 ? -14.480 -25.111 -1.149 1.00 68.88 119 PHE A O 1
ATOM 967 N N . LEU A 1 120 ? -13.369 -25.695 0.711 1.00 62.19 120 LEU A N 1
ATOM 968 C CA . LEU A 1 120 ? -12.085 -26.041 0.085 1.00 62.19 120 LEU A CA 1
ATOM 969 C C . LEU A 1 120 ? -11.921 -27.560 -0.105 1.00 62.19 120 LEU A C 1
ATOM 971 O O . LEU A 1 120 ? -10.992 -27.999 -0.786 1.00 62.19 120 LEU A O 1
ATOM 975 N N . GLU A 1 121 ? -12.825 -28.368 0.453 1.00 60.34 121 GLU A N 1
ATOM 976 C CA . GLU A 1 121 ? -12.886 -29.807 0.209 1.00 60.34 121 GLU A CA 1
ATOM 977 C C . GLU A 1 121 ? -13.465 -30.074 -1.193 1.00 60.34 121 GLU A C 1
ATOM 979 O O . GLU A 1 121 ? -14.672 -30.059 -1.410 1.00 60.34 121 GLU A O 1
ATOM 984 N N . GLY A 1 122 ? -12.592 -30.312 -2.178 1.00 64.06 122 GLY A N 1
ATOM 985 C CA . GLY A 1 122 ? -12.984 -30.896 -3.470 1.00 64.06 122 GLY A CA 1
ATOM 986 C C . GLY A 1 122 ? -12.949 -29.984 -4.700 1.00 64.06 122 GLY A C 1
ATOM 987 O O . GLY A 1 122 ? -13.172 -30.477 -5.805 1.00 64.06 122 GLY A O 1
ATOM 988 N N . THR A 1 123 ? -12.598 -28.702 -4.580 1.00 59.19 123 THR A N 1
ATOM 989 C CA . THR A 1 123 ? -12.423 -27.819 -5.749 1.00 59.19 123 THR A CA 1
ATOM 990 C C . THR A 1 123 ? -11.033 -27.206 -5.801 1.00 59.19 123 THR A C 1
ATOM 992 O O . THR A 1 123 ? -10.807 -26.081 -5.361 1.00 59.19 123 THR A O 1
ATOM 995 N N . VAL A 1 124 ? -10.102 -27.912 -6.443 1.00 55.91 124 VAL A N 1
ATOM 996 C CA . VAL A 1 124 ? -8.976 -27.247 -7.109 1.00 55.91 124 VAL A CA 1
ATOM 997 C C . VAL A 1 124 ? -9.579 -26.528 -8.320 1.00 55.91 124 VAL A C 1
ATOM 999 O O . VAL A 1 124 ? -9.783 -27.131 -9.373 1.00 55.91 124 VAL A O 1
ATOM 1002 N N . LEU A 1 125 ? -9.974 -25.262 -8.149 1.00 58.28 125 LEU A N 1
ATOM 1003 C CA . LEU A 1 125 ? -10.708 -24.499 -9.171 1.00 58.28 125 LEU A CA 1
ATOM 1004 C C . LEU A 1 125 ? -9.866 -24.198 -10.428 1.00 58.28 125 LEU A C 1
ATOM 1006 O O . LEU A 1 125 ? -10.388 -23.704 -11.423 1.00 58.28 125 LEU A O 1
ATOM 1010 N N . THR A 1 126 ? -8.575 -24.529 -10.427 1.00 60.91 126 THR A N 1
ATOM 1011 C CA . THR A 1 126 ? -7.695 -24.364 -11.584 1.00 60.91 126 THR A CA 1
ATOM 1012 C C . THR A 1 126 ? -6.948 -25.661 -11.875 1.00 60.91 126 THR A C 1
ATOM 1014 O O . THR A 1 126 ? -5.994 -26.014 -11.191 1.00 60.91 126 THR A O 1
ATOM 1017 N N . LYS A 1 127 ? -7.344 -26.355 -12.948 1.00 61.00 127 LYS A N 1
ATOM 1018 C CA . LYS A 1 127 ? -6.625 -27.511 -13.525 1.00 61.00 127 LYS A CA 1
ATOM 1019 C C . LYS A 1 127 ? -5.295 -27.140 -14.206 1.00 61.00 127 LYS A C 1
ATOM 1021 O O . LYS A 1 127 ? -4.705 -27.971 -14.886 1.00 61.00 127 LYS A O 1
ATOM 1026 N N . LEU A 1 128 ? -4.843 -25.897 -14.071 1.00 61.38 128 LEU A N 1
ATOM 1027 C CA . LEU A 1 128 ? -3.615 -25.405 -14.681 1.00 61.38 128 LEU A CA 1
ATOM 1028 C C . LEU A 1 128 ? -2.489 -25.493 -13.645 1.00 61.38 128 LEU A C 1
ATOM 1030 O O . LEU A 1 128 ? -2.228 -24.537 -12.923 1.00 61.38 128 LEU A O 1
ATOM 1034 N N . LEU A 1 129 ? -1.883 -26.677 -13.520 1.00 60.28 129 LEU A N 1
ATOM 1035 C CA . LEU A 1 129 ? -0.637 -26.832 -12.759 1.00 60.28 129 LEU A CA 1
ATOM 1036 C C . LEU A 1 129 ? 0.565 -26.292 -13.543 1.00 60.28 129 LEU A C 1
ATOM 1038 O O . LEU A 1 129 ? 1.543 -25.861 -12.939 1.00 60.28 129 LEU A O 1
ATOM 1042 N N . ASP A 1 130 ? 0.470 -26.273 -14.873 1.00 72.50 130 ASP A N 1
ATOM 1043 C CA . ASP A 1 130 ? 1.534 -25.769 -15.726 1.00 72.50 130 ASP A CA 1
ATOM 1044 C C . ASP A 1 130 ? 1.327 -24.274 -16.006 1.00 72.50 130 ASP A C 1
ATOM 1046 O O . ASP A 1 130 ? 0.232 -23.874 -16.429 1.00 72.50 130 ASP A O 1
ATOM 1050 N N . PRO A 1 131 ? 2.354 -23.428 -15.806 1.00 74.69 131 PRO A N 1
ATOM 1051 C CA . PRO A 1 131 ? 2.280 -22.035 -16.212 1.00 74.69 131 PRO A CA 1
ATOM 1052 C C . PRO A 1 131 ? 1.995 -21.965 -17.715 1.00 74.69 131 PRO A C 1
ATOM 1054 O O . PRO A 1 131 ? 2.598 -22.688 -18.515 1.00 74.69 131 PRO A O 1
ATOM 1057 N N . VAL A 1 132 ? 1.061 -21.093 -18.108 1.00 73.56 132 VAL A N 1
ATOM 1058 C CA . VAL A 1 132 ? 0.748 -20.852 -19.522 1.00 73.56 132 VAL A CA 1
ATOM 1059 C C . VAL A 1 132 ? 2.042 -20.457 -20.223 1.00 73.56 132 VAL A C 1
ATOM 1061 O O . VAL A 1 132 ? 2.608 -19.405 -19.932 1.00 73.56 132 VAL A O 1
ATOM 1064 N N . LYS A 1 133 ? 2.513 -21.296 -21.152 1.00 71.50 133 LYS A N 1
ATOM 1065 C CA . LYS A 1 133 ? 3.639 -20.944 -22.018 1.00 71.50 133 LYS A CA 1
ATOM 1066 C C . LYS A 1 133 ? 3.263 -19.694 -22.801 1.00 71.50 133 LYS A C 1
ATOM 1068 O O . LYS A 1 133 ? 2.406 -19.742 -23.683 1.00 71.50 133 LYS A O 1
ATOM 1073 N N . THR A 1 134 ? 3.904 -18.582 -22.477 1.00 74.94 134 THR A N 1
ATOM 1074 C CA . THR A 1 134 ? 3.785 -17.348 -23.240 1.00 74.94 134 THR A CA 1
ATOM 1075 C C . THR A 1 134 ? 4.469 -17.559 -24.586 1.00 74.94 134 THR A C 1
ATOM 1077 O O . THR A 1 134 ? 5.682 -17.739 -24.683 1.00 74.94 134 THR A O 1
ATOM 1080 N N . VAL A 1 135 ? 3.675 -17.601 -25.654 1.00 74.50 135 VAL A N 1
ATOM 1081 C CA . VAL A 1 135 ? 4.206 -17.609 -27.018 1.00 74.50 135 VAL A CA 1
ATOM 1082 C C . VAL A 1 135 ? 4.604 -16.175 -27.342 1.00 74.50 135 VAL A C 1
ATOM 1084 O O . VAL A 1 135 ? 3.746 -15.319 -27.549 1.00 74.50 135 VAL A O 1
ATOM 1087 N N . VAL A 1 136 ? 5.906 -15.896 -27.339 1.00 70.06 136 VAL A N 1
ATOM 1088 C CA . VAL A 1 136 ? 6.429 -14.597 -27.770 1.00 70.06 136 VAL A CA 1
ATOM 1089 C C . VAL A 1 136 ? 6.422 -14.584 -29.291 1.00 70.06 136 VAL A C 1
ATOM 1091 O O . VAL A 1 136 ? 7.275 -15.207 -29.920 1.00 70.06 136 VAL A O 1
ATOM 1094 N N . ASP A 1 137 ? 5.446 -13.901 -29.883 1.00 80.56 137 ASP A N 1
ATOM 1095 C CA . ASP A 1 137 ? 5.412 -13.668 -31.324 1.00 80.56 137 ASP A CA 1
ATOM 1096 C C . ASP A 1 137 ? 6.270 -12.435 -31.672 1.00 80.56 137 ASP A C 1
ATOM 1098 O O . ASP A 1 137 ? 5.865 -11.298 -31.391 1.00 80.56 137 ASP A O 1
ATOM 1102 N N . PRO A 1 138 ? 7.452 -12.619 -32.293 1.00 83.19 138 PRO A N 1
ATOM 1103 C CA . PRO A 1 138 ? 8.343 -11.517 -32.644 1.00 83.19 138 PRO A CA 1
ATOM 1104 C C . PRO A 1 138 ? 7.808 -10.637 -33.781 1.00 83.19 138 PRO A C 1
ATOM 1106 O O . PRO A 1 138 ? 8.394 -9.576 -34.024 1.00 83.19 138 PRO A O 1
ATOM 1109 N N . THR A 1 139 ? 6.755 -11.081 -34.479 1.00 87.81 139 THR A N 1
ATOM 1110 C CA . THR A 1 139 ? 6.081 -10.342 -35.553 1.00 87.81 139 THR A CA 1
ATOM 1111 C C . THR A 1 139 ? 4.912 -9.496 -35.057 1.00 87.81 139 THR A C 1
ATOM 1113 O O . THR A 1 139 ? 4.442 -8.638 -35.798 1.00 87.81 139 THR A O 1
ATOM 1116 N N . SER A 1 140 ? 4.481 -9.682 -33.804 1.00 90.38 140 SER A N 1
ATOM 1117 C CA . SER A 1 140 ? 3.390 -8.902 -33.220 1.00 90.38 140 SER A CA 1
ATOM 1118 C C . SER A 1 140 ? 3.707 -7.404 -33.188 1.00 90.38 140 SER A C 1
ATOM 1120 O O . SER A 1 140 ? 4.829 -6.995 -32.873 1.00 90.38 140 SER A O 1
ATOM 1122 N N . ASP A 1 141 ? 2.697 -6.572 -33.459 1.00 85.06 141 ASP A N 1
ATOM 1123 C CA . ASP A 1 141 ? 2.844 -5.111 -33.477 1.00 85.06 141 ASP A CA 1
ATOM 1124 C C . ASP A 1 141 ? 3.403 -4.580 -32.152 1.00 85.06 141 ASP A C 1
ATOM 1126 O O . ASP A 1 141 ? 4.271 -3.709 -32.148 1.00 85.06 141 ASP A O 1
ATOM 1130 N N . LEU A 1 142 ? 2.988 -5.166 -31.024 1.00 81.81 142 LEU A N 1
ATOM 1131 C CA . LEU A 1 142 ? 3.504 -4.824 -29.700 1.00 81.81 142 LEU A CA 1
ATOM 1132 C C . LEU A 1 142 ? 5.006 -5.129 -29.570 1.00 81.81 142 LEU A C 1
ATOM 1134 O O . LEU A 1 142 ? 5.757 -4.282 -29.089 1.00 81.81 142 LEU A O 1
ATOM 1138 N N . ALA A 1 143 ? 5.469 -6.295 -30.035 1.00 82.81 143 ALA A N 1
ATOM 1139 C CA . ALA A 1 143 ? 6.889 -6.651 -30.010 1.00 82.81 143 ALA A CA 1
ATOM 1140 C C . ALA A 1 143 ? 7.719 -5.772 -30.960 1.00 82.81 143 ALA A C 1
ATOM 1142 O O . ALA A 1 143 ? 8.851 -5.403 -30.643 1.00 82.81 143 ALA A O 1
ATOM 1143 N N . VAL A 1 144 ? 7.158 -5.398 -32.114 1.00 84.12 144 VAL A N 1
ATOM 1144 C CA . VAL A 1 144 ? 7.806 -4.495 -33.075 1.00 84.12 144 VAL A CA 1
ATOM 1145 C C . VAL A 1 144 ? 7.907 -3.075 -32.515 1.00 84.12 144 VAL A C 1
ATOM 1147 O O . VAL A 1 144 ? 8.959 -2.449 -32.653 1.00 84.12 144 VAL A O 1
ATOM 1150 N N . ILE A 1 145 ? 6.858 -2.574 -31.860 1.00 83.50 145 ILE A N 1
ATOM 1151 C CA . ILE A 1 145 ? 6.835 -1.249 -31.2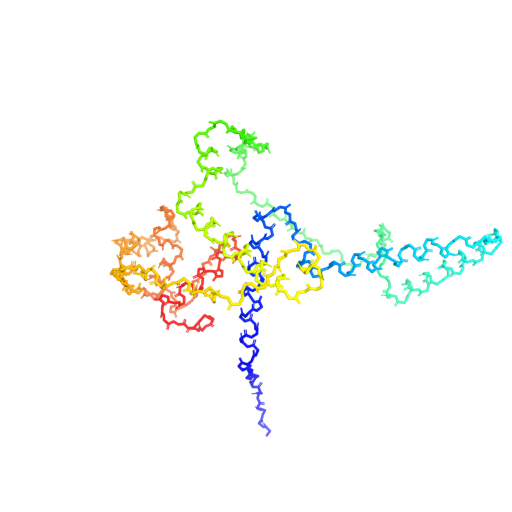25 1.00 83.50 145 ILE A CA 1
ATOM 1152 C C . ILE A 1 145 ? 7.784 -1.211 -30.023 1.00 83.50 145 ILE A C 1
ATOM 1154 O O . ILE A 1 145 ? 8.578 -0.280 -29.920 1.00 83.50 145 ILE A O 1
ATOM 1158 N N . ALA A 1 146 ? 7.787 -2.238 -29.169 1.00 82.50 146 ALA A N 1
ATOM 1159 C CA . ALA A 1 146 ? 8.718 -2.336 -28.044 1.00 82.50 146 ALA A CA 1
ATOM 1160 C C . ALA A 1 146 ? 10.183 -2.384 -28.513 1.00 82.50 146 ALA A C 1
ATOM 1162 O O . ALA A 1 146 ? 11.035 -1.702 -27.949 1.00 82.50 146 ALA A O 1
ATOM 1163 N N . ARG A 1 147 ? 10.476 -3.122 -29.596 1.00 79.38 147 ARG A N 1
ATOM 1164 C CA . ARG A 1 147 ? 11.827 -3.205 -30.176 1.00 79.38 147 ARG A CA 1
ATOM 1165 C C . ARG A 1 147 ? 12.272 -1.899 -30.840 1.00 79.38 147 ARG A C 1
ATOM 1167 O O . ARG A 1 147 ? 13.447 -1.555 -30.771 1.00 79.38 147 ARG A O 1
ATOM 1174 N N . LYS A 1 148 ? 11.360 -1.187 -31.512 1.00 82.50 148 LYS A N 1
ATOM 1175 C CA . LYS A 1 148 ? 11.651 0.116 -32.140 1.00 82.50 148 LYS A CA 1
ATOM 1176 C C . LYS A 1 148 ? 11.723 1.258 -31.120 1.00 82.50 148 LYS A C 1
ATOM 1178 O O . LYS A 1 148 ? 12.418 2.238 -31.377 1.00 82.50 148 LYS A O 1
ATOM 1183 N N . GLY A 1 149 ? 11.048 1.117 -29.979 1.00 82.31 149 GLY A N 1
ATOM 1184 C CA . GLY A 1 149 ? 10.938 2.142 -28.947 1.00 82.31 149 GLY A CA 1
ATOM 1185 C C . GLY A 1 149 ? 10.107 3.355 -29.385 1.00 82.31 149 GLY A C 1
ATOM 1186 O O . GLY A 1 149 ? 9.641 3.454 -30.522 1.00 82.31 149 GLY A O 1
ATOM 1187 N N . SER A 1 150 ? 9.919 4.303 -28.464 1.00 87.38 150 SER A N 1
ATOM 1188 C CA . SER A 1 150 ? 9.300 5.598 -28.773 1.00 87.38 150 SER A CA 1
ATOM 1189 C C . SER A 1 150 ? 10.264 6.482 -29.570 1.00 87.38 150 SER A C 1
ATOM 1191 O O . SER A 1 150 ? 11.468 6.497 -29.304 1.00 87.38 150 SER A O 1
ATOM 1193 N N . GLY A 1 151 ? 9.734 7.266 -30.515 1.00 84.00 151 GLY A N 1
ATOM 1194 C CA . GLY A 1 151 ? 10.531 8.192 -31.328 1.00 84.00 151 GLY A CA 1
ATOM 1195 C C . GLY A 1 151 ? 11.358 9.169 -30.487 1.00 84.00 151 GLY A C 1
ATOM 1196 O O . GLY A 1 151 ? 12.523 9.399 -30.801 1.00 84.00 151 GLY A O 1
ATOM 1197 N N . LEU A 1 152 ? 10.799 9.643 -29.369 1.00 83.56 152 LEU A N 1
ATOM 1198 C CA . LEU A 1 152 ? 11.480 10.538 -28.430 1.00 83.56 152 LEU A CA 1
ATOM 1199 C C . LEU A 1 152 ? 12.679 9.863 -27.746 1.00 83.56 152 LEU A C 1
ATOM 1201 O O . LEU A 1 152 ? 13.750 10.454 -27.631 1.00 83.56 152 LEU A O 1
ATOM 1205 N N . VAL A 1 153 ? 12.516 8.600 -27.338 1.00 78.44 153 VAL A N 1
ATOM 1206 C CA . VAL A 1 153 ? 13.580 7.814 -26.691 1.00 78.44 153 VAL A CA 1
ATOM 1207 C C . VAL A 1 153 ? 14.719 7.557 -27.674 1.00 78.44 153 VAL A C 1
ATOM 1209 O O . VAL A 1 153 ? 15.890 7.616 -27.299 1.00 78.44 153 VAL A O 1
ATOM 1212 N N . ARG A 1 154 ? 14.392 7.322 -28.951 1.00 81.94 154 ARG A N 1
ATOM 1213 C CA . ARG A 1 154 ? 15.389 7.169 -30.015 1.00 81.94 154 ARG A CA 1
ATOM 1214 C C . ARG A 1 154 ? 16.180 8.458 -30.235 1.00 81.94 154 ARG A C 1
ATOM 1216 O O . ARG A 1 154 ? 17.403 8.404 -30.264 1.00 81.94 154 ARG A O 1
ATOM 1223 N N . GLU A 1 155 ? 15.503 9.601 -30.313 1.00 87.00 155 GLU A N 1
ATOM 1224 C CA . GLU A 1 155 ? 16.156 10.905 -30.477 1.00 87.00 155 GLU A CA 1
ATOM 1225 C C . GLU A 1 155 ? 17.065 11.245 -29.283 1.00 87.00 155 GLU A C 1
ATOM 1227 O O . GLU A 1 155 ? 18.205 11.674 -29.461 1.00 87.00 155 GLU A O 1
ATOM 1232 N N . GLN A 1 156 ? 16.605 10.997 -28.053 1.00 83.06 156 GLN A N 1
ATOM 1233 C CA . GLN A 1 156 ? 17.420 11.192 -26.850 1.00 83.06 156 GLN A CA 1
ATOM 1234 C C . GLN A 1 156 ? 18.620 10.243 -26.801 1.00 83.06 156 GLN A C 1
ATOM 1236 O O . GLN A 1 156 ? 19.711 10.653 -26.397 1.00 83.06 156 GLN A O 1
ATOM 1241 N N . ARG A 1 157 ? 18.457 8.990 -27.243 1.00 83.38 157 ARG A N 1
ATOM 1242 C CA . ARG A 1 157 ? 19.563 8.033 -27.337 1.00 83.38 157 ARG A CA 1
ATOM 1243 C C . ARG A 1 157 ? 20.596 8.465 -28.375 1.00 83.38 157 ARG A C 1
ATOM 1245 O O . ARG A 1 157 ? 21.776 8.458 -28.046 1.00 83.38 157 ARG A O 1
ATOM 1252 N N . GLU A 1 158 ? 20.170 8.893 -29.562 1.00 86.75 158 GLU A N 1
ATOM 1253 C CA . GLU A 1 158 ? 21.061 9.409 -30.611 1.00 86.75 158 GLU A CA 1
ATOM 1254 C C . GLU A 1 158 ? 21.818 10.659 -30.137 1.00 86.75 158 GLU A C 1
ATOM 1256 O O . GLU A 1 158 ? 23.036 10.740 -30.298 1.00 86.75 158 GLU A O 1
ATOM 1261 N N . LYS A 1 159 ? 21.138 11.604 -29.469 1.00 84.94 159 LYS A N 1
ATOM 1262 C CA . LYS A 1 159 ? 21.790 12.779 -28.863 1.00 84.94 159 LYS A CA 1
ATOM 1263 C C . LYS A 1 159 ? 22.823 12.372 -27.810 1.00 84.94 159 LYS A C 1
ATOM 1265 O O . LYS A 1 159 ? 23.937 12.890 -27.819 1.00 84.94 159 LYS A O 1
ATOM 1270 N N . ARG A 1 160 ? 22.493 11.418 -26.932 1.00 83.19 160 ARG A N 1
ATOM 1271 C CA . ARG A 1 160 ? 23.405 10.921 -25.889 1.00 83.19 160 ARG A CA 1
ATOM 1272 C C . ARG A 1 160 ? 24.610 10.179 -26.468 1.00 83.19 160 ARG A C 1
ATOM 1274 O O . ARG A 1 160 ? 25.724 10.397 -26.003 1.00 83.19 160 ARG A O 1
ATOM 1281 N N . GLU A 1 161 ? 24.410 9.330 -27.474 1.00 84.50 161 GLU A N 1
ATOM 1282 C CA . GLU A 1 161 ? 25.499 8.628 -28.167 1.00 84.50 161 GLU A CA 1
ATOM 1283 C C . GLU A 1 161 ? 26.414 9.618 -28.896 1.00 84.50 161 GLU A C 1
ATOM 1285 O O . GLU A 1 161 ? 27.635 9.501 -28.803 1.00 84.50 161 GLU A O 1
ATOM 1290 N N . ARG A 1 162 ? 25.846 10.657 -29.521 1.00 85.38 162 ARG A N 1
ATOM 1291 C CA . ARG A 1 162 ? 26.615 11.725 -30.169 1.00 85.38 162 ARG A CA 1
ATOM 1292 C C . ARG A 1 162 ? 27.432 12.548 -29.170 1.00 85.38 162 ARG A C 1
ATOM 1294 O O . ARG A 1 162 ? 28.602 12.792 -29.434 1.00 85.38 162 ARG A O 1
ATOM 1301 N N . MET A 1 163 ? 26.854 12.910 -28.020 1.00 75.88 163 MET A N 1
ATOM 1302 C CA . MET A 1 163 ? 27.568 13.610 -26.939 1.00 75.88 163 MET A CA 1
ATOM 1303 C C . MET A 1 163 ? 28.670 12.751 -26.309 1.00 75.88 163 MET A C 1
ATOM 1305 O O . MET A 1 163 ? 29.728 13.260 -25.946 1.00 75.88 163 MET A O 1
ATOM 1309 N N . LYS A 1 164 ? 28.444 11.438 -26.183 1.00 82.88 164 LYS A N 1
ATOM 1310 C CA . LYS A 1 164 ? 29.469 10.511 -25.697 1.00 82.88 164 LYS A CA 1
ATOM 1311 C C . LYS A 1 164 ? 30.622 10.401 -26.697 1.00 82.88 164 LYS A C 1
ATOM 1313 O O . LYS A 1 164 ? 31.771 10.507 -26.291 1.00 82.88 164 LYS A O 1
ATOM 1318 N N . ALA A 1 165 ? 30.322 10.275 -27.990 1.00 80.88 165 ALA A N 1
ATOM 1319 C CA . ALA A 1 165 ? 31.334 10.201 -29.042 1.00 80.88 165 ALA A CA 1
ATOM 1320 C C . ALA A 1 165 ? 32.175 11.483 -29.147 1.00 80.88 165 ALA A C 1
ATOM 1322 O O . ALA A 1 165 ? 33.394 11.398 -29.279 1.00 80.88 165 ALA A O 1
ATOM 1323 N N . THR A 1 166 ? 31.560 12.668 -29.039 1.00 73.81 166 THR A N 1
ATOM 1324 C CA . THR A 1 166 ? 32.316 13.929 -28.995 1.00 73.81 166 THR A CA 1
ATOM 1325 C C . THR A 1 166 ? 33.170 14.026 -27.735 1.00 73.81 166 THR A C 1
ATOM 1327 O O . THR A 1 166 ? 34.328 14.418 -27.828 1.00 73.81 166 THR A O 1
ATOM 1330 N N . ARG A 1 167 ? 32.660 13.604 -26.571 1.00 76.12 167 ARG A N 1
ATOM 1331 C CA . ARG A 1 167 ? 33.444 13.580 -25.326 1.00 76.12 167 ARG A CA 1
ATOM 1332 C C . ARG A 1 167 ? 34.639 12.629 -25.408 1.00 76.12 167 ARG A C 1
ATOM 1334 O O . ARG A 1 167 ? 35.734 12.990 -24.990 1.00 76.12 167 ARG A O 1
ATOM 1341 N N . ASP A 1 168 ? 34.441 11.436 -25.957 1.00 75.06 168 ASP A N 1
ATOM 1342 C CA . ASP A 1 168 ? 35.496 10.432 -26.110 1.00 75.06 168 ASP A CA 1
ATOM 1343 C C . ASP A 1 168 ? 36.555 10.893 -27.131 1.00 75.06 168 ASP A C 1
ATOM 1345 O O . ASP A 1 168 ? 37.747 10.681 -26.910 1.00 75.06 168 ASP A O 1
ATOM 1349 N N . ALA A 1 169 ? 36.153 11.609 -28.190 1.00 72.69 169 ALA A N 1
ATOM 1350 C CA . ALA A 1 169 ? 37.071 12.220 -29.153 1.00 72.69 169 ALA A CA 1
ATOM 1351 C C . ALA A 1 169 ? 37.893 13.371 -28.542 1.00 72.69 169 ALA A C 1
ATOM 1353 O O . ALA A 1 169 ? 39.112 13.409 -28.709 1.00 72.69 169 ALA A O 1
ATOM 1354 N N . VAL A 1 170 ? 37.255 14.266 -27.777 1.00 72.88 170 VAL A N 1
ATOM 1355 C CA . VAL A 1 170 ? 37.935 15.368 -27.070 1.00 72.88 170 VAL A CA 1
ATOM 1356 C C . VAL A 1 170 ? 38.906 14.832 -26.013 1.00 72.88 170 VAL A C 1
ATOM 1358 O O . VAL A 1 170 ? 40.008 15.354 -25.874 1.00 72.88 170 VAL A O 1
ATOM 1361 N N . ASN A 1 171 ? 38.552 13.749 -25.317 1.00 68.00 171 ASN A N 1
ATOM 1362 C CA . ASN A 1 171 ? 39.438 13.100 -24.347 1.00 68.00 171 ASN A CA 1
ATOM 1363 C C . ASN A 1 171 ? 40.616 12.355 -25.002 1.00 68.00 171 ASN A C 1
ATOM 1365 O O . ASN A 1 171 ? 41.662 12.189 -24.376 1.00 68.00 171 ASN A O 1
ATOM 1369 N N . MET A 1 172 ? 40.467 11.891 -26.248 1.00 65.44 172 MET A N 1
ATOM 1370 C CA . MET A 1 172 ? 41.535 11.213 -26.993 1.00 65.44 172 MET A CA 1
ATOM 1371 C C . MET A 1 172 ? 42.538 12.207 -27.603 1.00 65.44 172 MET A C 1
ATOM 1373 O O . MET A 1 172 ? 43.731 11.891 -27.694 1.00 65.44 172 MET A O 1
ATOM 1377 N N . ALA A 1 173 ? 42.078 13.414 -27.951 1.00 61.22 173 ALA A N 1
ATOM 1378 C CA . ALA A 1 173 ? 42.891 14.518 -28.454 1.00 61.22 173 ALA A CA 1
ATOM 1379 C C . ALA A 1 173 ? 43.834 15.065 -27.360 1.00 61.22 173 ALA A C 1
ATOM 1381 O O . ALA A 1 173 ? 43.450 15.834 -26.480 1.00 61.22 173 ALA A O 1
ATOM 1382 N N . GLY A 1 174 ? 45.106 14.659 -27.416 1.00 64.19 174 GLY A N 1
ATOM 1383 C CA . GLY A 1 174 ? 46.144 15.009 -26.434 1.00 64.19 174 GLY A CA 1
ATOM 1384 C C . GLY A 1 174 ? 46.797 13.809 -25.741 1.00 64.19 174 GLY A C 1
ATOM 1385 O O . GLY A 1 174 ? 47.762 13.986 -25.000 1.00 64.19 174 GLY A O 1
ATOM 1386 N N . THR A 1 175 ? 46.319 12.587 -25.995 1.00 75.75 175 THR A N 1
ATOM 1387 C CA . THR A 1 175 ? 46.986 11.350 -25.557 1.00 75.75 175 THR A CA 1
ATOM 1388 C C . THR A 1 175 ? 47.987 10.852 -26.609 1.00 75.75 175 THR A C 1
ATOM 1390 O O . THR A 1 175 ? 47.834 11.113 -27.801 1.00 75.75 175 THR A O 1
ATOM 1393 N N . VAL A 1 176 ? 49.007 10.087 -26.193 1.00 65.56 176 VAL A N 1
ATOM 1394 C CA . VAL A 1 176 ? 50.031 9.513 -27.101 1.00 65.56 176 VAL A CA 1
ATOM 1395 C C . VAL A 1 176 ? 49.403 8.650 -28.207 1.00 65.56 176 VAL A C 1
ATOM 1397 O O . VAL A 1 176 ? 49.893 8.634 -29.334 1.00 65.56 176 VAL A O 1
ATOM 1400 N N . LEU A 1 177 ? 48.289 7.975 -27.902 1.00 61.84 177 LEU A N 1
ATOM 1401 C CA . LEU A 1 177 ? 47.524 7.180 -28.864 1.00 61.84 177 LEU A CA 1
ATOM 1402 C C . LEU A 1 177 ? 46.786 8.064 -29.889 1.00 61.84 177 LEU A C 1
ATOM 1404 O O . LEU A 1 177 ? 46.769 7.731 -31.072 1.00 61.84 177 LEU A O 1
ATOM 1408 N N . GLY A 1 178 ? 46.249 9.214 -29.465 1.00 65.00 178 GLY A N 1
ATOM 1409 C CA . GLY A 1 178 ? 45.586 10.189 -30.342 1.00 65.00 178 GLY A CA 1
ATOM 1410 C C . GLY A 1 178 ? 46.517 10.800 -31.395 1.00 65.00 178 GLY A C 1
ATOM 1411 O O . GLY A 1 178 ? 46.133 10.907 -32.558 1.00 65.00 178 GLY A O 1
ATOM 1412 N N . ASN A 1 179 ? 47.775 11.084 -31.031 1.00 69.25 179 ASN A N 1
ATOM 1413 C CA . ASN A 1 179 ? 48.786 11.578 -31.979 1.00 69.25 179 ASN A CA 1
ATOM 1414 C C . ASN A 1 179 ? 49.160 10.540 -33.053 1.00 69.25 179 ASN A C 1
ATOM 1416 O O . ASN A 1 179 ? 49.468 10.907 -34.183 1.00 69.25 179 ASN A O 1
ATOM 1420 N N . VAL A 1 180 ? 49.135 9.244 -32.722 1.00 69.62 180 VAL A N 1
ATOM 1421 C CA . VAL A 1 180 ? 49.395 8.156 -33.685 1.00 69.62 180 VAL A CA 1
ATOM 1422 C C . VAL A 1 180 ? 48.202 7.927 -34.616 1.00 69.62 180 VAL A C 1
ATOM 1424 O O . VAL A 1 180 ? 48.398 7.582 -35.779 1.00 69.62 180 VAL A O 1
ATOM 1427 N N . MET A 1 181 ? 46.973 8.143 -34.137 1.00 63.56 181 MET A N 1
ATOM 1428 C CA . MET A 1 181 ? 45.753 8.023 -34.947 1.00 63.56 181 MET A CA 1
ATOM 1429 C C . MET A 1 181 ? 45.460 9.268 -35.807 1.00 63.56 181 MET A C 1
ATOM 1431 O O . MET A 1 181 ? 44.440 9.296 -36.491 1.00 63.56 181 MET A O 1
ATOM 1435 N N . GLY A 1 182 ? 46.351 10.268 -35.815 1.00 56.50 182 GLY A N 1
ATOM 1436 C CA . GLY A 1 182 ? 46.233 11.464 -36.658 1.00 56.50 182 GLY A CA 1
ATOM 1437 C C . GLY A 1 182 ? 45.124 12.428 -36.230 1.00 56.50 182 GLY A C 1
ATOM 1438 O O . GLY A 1 182 ? 44.657 13.213 -37.049 1.00 56.50 182 GLY A O 1
ATOM 1439 N N . VAL A 1 183 ? 44.684 12.364 -34.968 1.00 59.81 183 VAL A N 1
ATOM 1440 C CA . VAL A 1 183 ? 43.727 13.323 -34.401 1.00 59.81 183 VAL A CA 1
ATOM 1441 C C . VAL A 1 183 ? 44.525 14.527 -33.907 1.00 59.81 183 VAL A C 1
ATOM 1443 O O . VAL A 1 183 ? 44.964 14.570 -32.757 1.00 59.81 183 VAL A O 1
ATOM 1446 N N . GLU A 1 184 ? 44.788 15.478 -34.801 1.00 56.00 184 GLU A N 1
ATOM 1447 C CA . GLU A 1 184 ? 45.410 16.748 -34.429 1.00 56.00 184 GLU A CA 1
ATOM 1448 C C . GLU A 1 184 ? 44.411 17.586 -33.615 1.00 56.00 184 GLU A C 1
ATOM 1450 O O . GLU A 1 184 ? 43.216 17.625 -33.912 1.00 56.00 184 GLU A O 1
ATOM 1455 N N . LYS A 1 185 ? 44.890 18.237 -32.547 1.00 51.50 185 LYS A N 1
ATOM 1456 C CA . LYS A 1 185 ? 44.124 19.298 -31.888 1.00 51.50 185 LYS A CA 1
ATOM 1457 C C . LYS A 1 185 ? 44.046 20.459 -32.873 1.00 51.50 185 LYS A C 1
ATOM 1459 O O . LYS A 1 185 ? 44.997 21.230 -32.970 1.00 51.50 185 LYS A O 1
ATOM 1464 N N . ASP A 1 186 ? 42.934 20.593 -33.581 1.00 50.44 186 ASP A N 1
ATOM 1465 C CA . ASP A 1 186 ? 42.598 21.875 -34.187 1.00 50.44 186 ASP A CA 1
ATOM 1466 C C . ASP A 1 186 ? 42.406 22.881 -33.041 1.00 50.44 186 ASP A C 1
ATOM 1468 O O . ASP A 1 186 ? 41.388 22.888 -32.354 1.00 50.44 186 ASP A O 1
ATOM 1472 N N . GLU A 1 187 ? 43.402 23.740 -32.805 1.00 45.94 187 GLU A N 1
ATOM 1473 C CA . GLU A 1 187 ? 43.323 24.876 -31.865 1.00 45.94 187 GLU A CA 1
ATOM 1474 C C . GLU A 1 187 ? 42.452 26.027 -32.414 1.00 45.94 187 GLU A C 1
ATOM 1476 O O . GLU A 1 187 ? 42.613 27.191 -32.051 1.00 45.94 187 GLU A O 1
ATOM 1481 N N . GLY A 1 188 ? 41.534 25.710 -33.326 1.00 46.25 188 GLY A N 1
ATOM 1482 C CA . GLY A 1 188 ? 40.791 26.660 -34.142 1.00 46.25 188 GLY A CA 1
ATOM 1483 C C . GLY A 1 188 ? 39.288 26.431 -34.154 1.00 46.25 188 GLY A C 1
ATOM 1484 O O . GLY A 1 188 ? 38.658 26.814 -35.124 1.00 46.25 188 GLY A O 1
ATOM 1485 N N . GLU A 1 189 ? 38.723 25.805 -33.127 1.00 44.16 189 GLU A N 1
ATOM 1486 C CA . GLU A 1 189 ? 37.307 25.900 -32.760 1.00 44.16 189 GLU A CA 1
ATOM 1487 C C . GLU A 1 189 ? 37.169 25.216 -31.397 1.00 44.16 189 GLU A C 1
ATOM 1489 O O . GLU A 1 189 ? 37.126 23.989 -31.295 1.00 44.16 189 GLU A O 1
ATOM 1494 N N . GLU A 1 190 ? 37.139 26.002 -30.315 1.00 43.50 190 GLU A N 1
ATOM 1495 C CA . GLU A 1 190 ? 36.533 25.494 -29.085 1.00 43.50 190 GLU A CA 1
ATOM 1496 C C . GLU A 1 190 ? 35.142 24.989 -29.478 1.00 43.50 190 GLU A C 1
ATOM 1498 O O . GLU A 1 190 ? 34.410 25.737 -30.142 1.00 43.50 190 GLU A O 1
ATOM 1503 N N . PRO A 1 191 ? 34.760 23.742 -29.146 1.00 44.94 191 PRO A N 1
ATOM 1504 C CA . PRO A 1 191 ? 33.391 23.332 -29.350 1.00 44.94 191 PRO A CA 1
ATOM 1505 C C . PRO A 1 191 ? 32.571 24.298 -28.511 1.00 44.94 191 PRO A C 1
ATOM 1507 O O . PRO A 1 191 ? 32.621 24.240 -27.283 1.00 44.94 191 PRO A O 1
ATOM 1510 N N . GLN A 1 192 ? 31.871 25.222 -29.175 1.00 42.94 192 GLN A N 1
ATOM 1511 C CA . GLN A 1 192 ? 30.808 25.973 -28.538 1.00 42.94 192 GLN A CA 1
ATOM 1512 C C . GLN A 1 192 ? 29.974 24.906 -27.846 1.00 42.94 192 GLN A C 1
ATOM 1514 O O . GLN A 1 192 ? 29.449 24.006 -28.516 1.00 42.94 192 GLN A O 1
ATOM 1519 N N . GLU A 1 193 ? 29.945 24.950 -26.509 1.00 42.38 193 GLU A N 1
ATOM 1520 C CA . GLU A 1 193 ? 28.957 24.212 -25.738 1.00 42.38 193 GLU A CA 1
ATOM 1521 C C . GLU A 1 193 ? 27.653 24.359 -26.510 1.00 42.38 193 GLU A C 1
ATOM 1523 O O . GLU A 1 193 ? 27.359 25.489 -26.927 1.00 42.38 193 GLU A O 1
ATOM 1528 N N . PRO A 1 194 ? 26.956 23.254 -26.841 1.00 43.78 194 PRO A N 1
ATOM 1529 C CA . PRO A 1 194 ? 25.771 23.341 -27.669 1.00 43.78 194 PRO A CA 1
ATOM 1530 C C . PRO A 1 194 ? 24.903 24.411 -27.034 1.00 43.78 194 PRO A C 1
ATOM 1532 O O . PRO A 1 194 ? 24.466 24.243 -25.897 1.00 43.78 194 PRO A O 1
ATOM 1535 N N . THR A 1 195 ? 24.775 25.537 -27.746 1.00 41.22 195 THR A N 1
ATOM 1536 C CA . THR A 1 195 ? 24.000 26.694 -27.319 1.00 41.22 195 THR A CA 1
ATOM 1537 C C . THR A 1 195 ? 22.712 26.123 -26.783 1.00 41.22 195 THR A C 1
ATOM 1539 O O . THR A 1 195 ? 22.131 25.312 -27.505 1.00 41.22 195 THR A O 1
ATOM 1542 N N . GLU A 1 196 ? 22.347 26.445 -25.539 1.00 49.88 196 GLU A N 1
ATOM 1543 C CA . GLU A 1 196 ? 21.107 26.027 -24.880 1.00 49.88 196 GLU A CA 1
ATOM 1544 C C . GLU A 1 196 ? 19.939 26.179 -25.862 1.00 49.88 196 GLU A C 1
ATOM 1546 O O . GLU A 1 196 ? 19.309 27.229 -25.985 1.00 49.88 196 GLU A O 1
ATOM 1551 N N . GLN A 1 197 ? 19.701 25.148 -26.667 1.00 42.03 197 GLN A N 1
ATOM 1552 C CA . GLN A 1 197 ? 18.673 25.160 -27.681 1.00 42.03 197 GLN A CA 1
ATOM 1553 C C . GLN A 1 197 ? 17.431 24.733 -26.946 1.00 42.03 197 GLN A C 1
ATOM 1555 O O . GLN A 1 197 ? 17.168 23.542 -26.796 1.00 42.03 197 GLN A O 1
ATOM 1560 N N . ALA A 1 198 ? 16.730 25.772 -26.499 1.00 49.34 198 ALA A N 1
ATOM 1561 C CA . ALA A 1 198 ? 15.409 25.748 -25.920 1.00 49.34 198 ALA A CA 1
ATOM 1562 C C . ALA A 1 198 ? 15.314 24.795 -24.727 1.00 49.34 198 ALA A C 1
ATOM 1564 O O . ALA A 1 198 ? 15.022 23.604 -24.867 1.00 49.34 198 ALA A O 1
ATOM 1565 N N . GLU A 1 199 ? 15.443 25.369 -23.527 1.00 49.09 199 GLU A N 1
ATOM 1566 C CA . GLU A 1 199 ? 14.604 24.896 -22.431 1.00 49.09 199 GLU A CA 1
ATOM 1567 C C . GLU A 1 199 ? 13.201 24.659 -23.012 1.00 49.09 199 GLU A C 1
ATOM 1569 O O . GLU A 1 199 ? 12.679 25.550 -23.697 1.00 49.09 199 GLU A O 1
ATOM 1574 N N . PRO A 1 200 ? 12.620 23.457 -22.857 1.00 57.97 200 PRO A N 1
ATOM 1575 C CA . PRO A 1 200 ? 11.253 23.251 -23.294 1.00 57.97 200 PRO A CA 1
ATOM 1576 C C . PRO A 1 200 ? 10.423 24.350 -22.637 1.00 57.97 200 PRO A C 1
ATOM 1578 O O . PRO A 1 200 ? 10.488 24.492 -21.415 1.00 57.97 200 PRO A O 1
ATOM 1581 N N . GLU A 1 201 ? 9.712 25.140 -23.458 1.00 54.62 201 GLU A N 1
ATOM 1582 C CA . GLU A 1 201 ? 8.687 26.094 -23.017 1.00 54.62 201 GLU A CA 1
ATOM 1583 C C . GLU A 1 201 ? 8.040 25.533 -21.752 1.00 54.62 201 GLU A C 1
ATOM 1585 O O . GLU A 1 201 ? 7.615 24.370 -21.806 1.00 54.62 201 GLU A O 1
ATOM 1590 N N . PRO A 1 202 ? 8.041 26.266 -20.620 1.00 51.19 202 PRO A N 1
ATOM 1591 C CA . PRO A 1 202 ? 7.611 25.720 -19.348 1.00 51.19 202 PRO A CA 1
ATOM 1592 C C . PRO A 1 202 ? 6.184 25.233 -19.530 1.00 51.19 202 PRO A C 1
ATOM 1594 O O . PRO A 1 202 ? 5.237 26.016 -19.578 1.00 51.19 202 PRO A O 1
ATOM 1597 N N . VAL A 1 203 ? 6.052 23.918 -19.695 1.00 60.47 203 VAL A N 1
ATOM 1598 C CA . VAL A 1 203 ? 4.771 23.242 -19.762 1.00 60.47 203 VAL A CA 1
ATOM 1599 C C . VAL A 1 203 ? 4.113 23.634 -18.457 1.00 60.47 203 VAL A C 1
ATOM 1601 O O . VAL A 1 203 ? 4.682 23.338 -17.401 1.00 60.47 203 VAL A O 1
ATOM 1604 N N . GLU A 1 204 ? 3.016 24.398 -18.531 1.00 56.75 204 GLU A N 1
ATOM 1605 C CA . GLU A 1 204 ? 2.350 24.929 -17.343 1.00 56.75 204 GLU A CA 1
ATOM 1606 C C . GLU A 1 204 ? 2.308 23.819 -16.295 1.00 56.75 204 GLU A C 1
ATOM 1608 O O . GLU A 1 204 ? 1.866 22.712 -16.633 1.00 56.75 204 GLU A O 1
ATOM 1613 N N . PRO A 1 205 ? 2.844 24.046 -15.078 1.00 56.22 205 PRO A N 1
ATOM 1614 C CA . PRO A 1 205 ? 3.011 22.973 -14.121 1.00 56.22 205 PRO A CA 1
ATOM 1615 C C . PRO A 1 205 ? 1.643 22.341 -13.941 1.00 56.22 205 PRO A C 1
ATOM 1617 O O . PRO A 1 205 ? 0.708 23.018 -13.502 1.00 56.22 205 PRO A O 1
ATOM 1620 N N . ALA A 1 206 ? 1.524 21.072 -14.351 1.00 58.88 206 ALA A N 1
ATOM 1621 C CA . ALA A 1 206 ? 0.305 20.298 -14.197 1.00 58.88 206 ALA A CA 1
ATOM 1622 C C . ALA A 1 206 ? -0.216 20.594 -12.796 1.00 58.88 206 ALA A C 1
ATOM 1624 O O . ALA A 1 206 ? 0.553 20.440 -11.841 1.00 58.88 206 ALA A O 1
ATOM 1625 N N . ARG A 1 207 ? -1.437 21.152 -12.704 1.00 55.97 207 ARG A N 1
ATOM 1626 C CA . ARG A 1 207 ? -1.991 21.698 -11.456 1.00 55.97 207 ARG A CA 1
ATOM 1627 C C . ARG A 1 207 ? -1.632 20.736 -10.333 1.00 55.97 207 ARG A C 1
ATOM 1629 O O . ARG A 1 207 ? -2.105 19.603 -10.335 1.00 55.97 207 ARG A O 1
ATOM 1636 N N . LYS A 1 208 ? -0.732 21.149 -9.438 1.00 55.34 208 LYS A N 1
ATOM 1637 C CA . LYS A 1 208 ? -0.293 20.298 -8.335 1.00 55.34 208 LYS A CA 1
ATOM 1638 C C . LYS A 1 208 ? -1.461 20.226 -7.372 1.00 55.34 208 LYS A C 1
ATOM 1640 O O . LYS A 1 208 ? -1.676 21.153 -6.600 1.00 55.34 208 LYS A O 1
ATOM 1645 N N . TRP A 1 209 ? -2.255 19.172 -7.494 1.00 65.31 209 TRP A N 1
ATOM 1646 C CA . TRP A 1 209 ? -3.347 18.935 -6.567 1.00 65.31 209 TRP A CA 1
ATOM 1647 C C . TRP A 1 209 ? -2.736 18.681 -5.205 1.00 65.31 209 TRP A C 1
ATOM 1649 O O . TRP A 1 209 ? -1.788 17.897 -5.077 1.00 65.31 209 TRP A O 1
ATOM 1659 N N . THR A 1 210 ? -3.280 19.347 -4.200 1.00 80.12 210 THR A N 1
ATOM 1660 C CA . THR A 1 210 ? -2.927 19.054 -2.817 1.00 80.12 210 THR A CA 1
ATOM 1661 C C . THR A 1 210 ? -3.286 17.599 -2.506 1.00 80.12 210 THR A C 1
ATOM 1663 O O . THR A 1 210 ? -4.200 17.026 -3.103 1.00 80.12 210 THR A O 1
ATOM 1666 N N . MET A 1 211 ? -2.572 16.969 -1.572 1.00 76.75 211 MET A N 1
ATOM 1667 C CA . MET A 1 211 ? -2.837 15.568 -1.207 1.00 76.75 211 MET A CA 1
ATOM 1668 C C . MET A 1 211 ? -4.294 15.350 -0.765 1.00 76.75 211 MET A C 1
ATOM 1670 O O . MET A 1 211 ? -4.871 14.308 -1.061 1.00 76.75 211 MET A O 1
ATOM 1674 N N . ARG A 1 212 ? -4.934 16.357 -0.153 1.00 78.31 212 ARG A N 1
ATOM 1675 C CA . ARG A 1 212 ? -6.371 16.324 0.168 1.00 78.31 212 ARG A CA 1
ATOM 1676 C C . ARG A 1 212 ? -7.262 16.296 -1.073 1.00 78.31 212 ARG A C 1
ATOM 1678 O O . ARG A 1 212 ? -8.127 15.432 -1.156 1.00 78.31 212 ARG A O 1
ATOM 1685 N N . GLU A 1 213 ? -7.027 17.167 -2.051 1.00 80.88 213 GLU A N 1
ATOM 1686 C CA . GLU A 1 213 ? -7.807 17.183 -3.301 1.00 80.88 213 GLU A CA 1
ATOM 1687 C C . GLU A 1 213 ? -7.658 15.869 -4.083 1.00 80.88 213 GLU A C 1
ATOM 1689 O O . GLU A 1 213 ? -8.622 15.369 -4.659 1.00 80.88 213 GLU A O 1
ATOM 1694 N N . GLN A 1 214 ? -6.468 15.257 -4.059 1.00 80.31 214 GLN A N 1
ATOM 1695 C CA . GLN A 1 214 ? -6.251 13.938 -4.664 1.00 80.31 214 GLN A CA 1
ATOM 1696 C C . GLN A 1 214 ? -7.081 12.842 -3.982 1.00 80.31 214 GLN A C 1
ATOM 1698 O O . GLN A 1 214 ? -7.609 11.968 -4.669 1.00 80.31 214 GLN A O 1
ATOM 1703 N N . ARG A 1 215 ? -7.220 12.887 -2.649 1.00 80.62 215 ARG A N 1
ATOM 1704 C CA . ARG A 1 215 ? -8.037 11.927 -1.886 1.00 80.62 215 ARG A CA 1
ATOM 1705 C C . ARG A 1 215 ? -9.523 12.068 -2.199 1.00 80.62 215 ARG A C 1
ATOM 1707 O O . ARG A 1 215 ? -10.199 11.055 -2.356 1.00 80.62 215 ARG A O 1
ATOM 1714 N N . GLU A 1 216 ? -10.014 13.298 -2.325 1.00 82.44 216 GLU A N 1
ATOM 1715 C CA . GLU A 1 216 ? -11.425 13.589 -2.614 1.00 82.44 216 GLU A CA 1
ATOM 1716 C C . GLU A 1 216 ? -11.858 13.118 -4.012 1.00 82.44 216 GLU A C 1
ATOM 1718 O O . GLU A 1 216 ? -13.024 12.793 -4.226 1.00 82.44 216 GLU A O 1
ATOM 1723 N N . PHE A 1 217 ? -10.920 13.015 -4.958 1.00 84.00 217 PHE A N 1
ATOM 1724 C CA . PHE A 1 217 ? -11.199 12.527 -6.311 1.00 84.00 217 PHE A CA 1
ATOM 1725 C C . PHE A 1 217 ? -11.254 10.993 -6.421 1.00 84.00 217 PHE A C 1
ATOM 1727 O O . PHE A 1 217 ? -11.686 10.457 -7.444 1.00 84.00 217 PHE A O 1
ATOM 1734 N N . LEU A 1 218 ? -10.815 10.258 -5.393 1.00 84.62 218 LEU A N 1
ATOM 1735 C CA . LEU A 1 218 ? -10.833 8.797 -5.428 1.00 84.62 218 LEU A CA 1
ATOM 1736 C C . LEU A 1 218 ? -12.276 8.268 -5.362 1.00 84.62 218 LEU A C 1
ATOM 1738 O O . LEU A 1 218 ? -13.058 8.726 -4.528 1.00 84.62 218 LEU A O 1
ATOM 1742 N N . PRO A 1 219 ? -12.630 7.227 -6.141 1.00 83.19 219 PRO A N 1
ATOM 1743 C CA . PRO A 1 219 ? -13.966 6.628 -6.096 1.00 83.19 219 PRO A CA 1
ATOM 1744 C C . PRO A 1 219 ? -14.399 6.170 -4.695 1.00 83.19 219 PRO A C 1
ATOM 1746 O O . PRO A 1 219 ? -15.583 6.220 -4.376 1.00 83.19 219 PRO A O 1
ATOM 1749 N N . ALA A 1 220 ? -13.449 5.757 -3.845 1.00 83.62 220 ALA A N 1
ATOM 1750 C CA . ALA A 1 220 ? -13.721 5.386 -2.456 1.00 83.62 220 ALA A CA 1
ATOM 1751 C C . ALA A 1 220 ? -14.239 6.549 -1.591 1.00 83.62 220 ALA A C 1
ATOM 1753 O O . ALA A 1 220 ? -14.934 6.296 -0.609 1.00 83.62 220 ALA A O 1
ATOM 1754 N N . PHE A 1 221 ? -13.927 7.802 -1.935 1.00 87.12 221 PHE A N 1
ATOM 1755 C CA . PHE A 1 221 ? -14.405 8.963 -1.188 1.00 87.12 221 PHE A CA 1
ATOM 1756 C C . PHE A 1 221 ? -15.907 9.177 -1.391 1.00 87.12 221 PHE A C 1
ATOM 1758 O O . PHE A 1 221 ? -16.636 9.413 -0.430 1.00 87.12 221 PHE A O 1
ATOM 1765 N N . ALA A 1 222 ? -16.394 9.003 -2.624 1.00 87.56 222 ALA A N 1
ATOM 1766 C CA . ALA A 1 222 ? -17.808 9.174 -2.955 1.00 87.56 222 ALA A CA 1
ATOM 1767 C C . ALA A 1 222 ? -18.729 8.197 -2.202 1.00 87.56 222 ALA A C 1
ATOM 1769 O O . ALA A 1 222 ? -19.874 8.534 -1.915 1.00 87.56 222 ALA A O 1
ATOM 1770 N N . CYS A 1 223 ? -18.237 7.002 -1.863 1.00 88.06 223 CYS A N 1
ATOM 1771 C CA . CYS A 1 223 ? -18.985 5.983 -1.124 1.00 88.06 223 CYS A CA 1
ATOM 1772 C C . CYS A 1 223 ? -18.578 5.861 0.354 1.00 88.06 223 CYS A C 1
ATOM 1774 O O . CYS A 1 223 ? -18.923 4.872 1.000 1.00 88.06 223 CYS A O 1
ATOM 1776 N N . ARG A 1 224 ? -17.860 6.849 0.908 1.00 90.75 224 ARG A N 1
ATOM 1777 C CA . ARG A 1 224 ? -17.338 6.824 2.285 1.00 90.75 224 ARG A CA 1
ATOM 1778 C C . ARG A 1 224 ? -18.425 6.582 3.333 1.00 90.75 224 ARG A C 1
ATOM 1780 O O . ARG A 1 224 ? -18.260 5.717 4.191 1.00 90.75 224 ARG A O 1
ATOM 1787 N N . ASP A 1 225 ? -19.519 7.335 3.275 1.00 92.25 225 ASP A N 1
ATOM 1788 C CA . ASP A 1 225 ? -20.554 7.286 4.315 1.00 92.25 225 ASP A CA 1
ATOM 1789 C C . ASP A 1 225 ? -21.368 5.986 4.247 1.00 92.25 225 ASP A C 1
ATOM 1791 O O . ASP A 1 225 ? -21.622 5.355 5.276 1.00 92.25 225 ASP A O 1
ATOM 1795 N N . ASP A 1 226 ? -21.695 5.531 3.035 1.00 92.69 226 ASP A N 1
ATOM 1796 C CA . ASP A 1 226 ? -22.344 4.235 2.814 1.00 92.69 226 ASP A CA 1
ATOM 1797 C C . ASP A 1 226 ? -21.456 3.085 3.299 1.00 92.69 226 ASP A C 1
ATOM 1799 O O . ASP A 1 226 ? -21.930 2.156 3.955 1.00 92.69 226 ASP A O 1
ATOM 1803 N N . LEU A 1 227 ? -20.150 3.167 3.037 1.00 92.44 227 LEU A N 1
ATOM 1804 C CA . LEU A 1 227 ? -19.178 2.179 3.483 1.00 92.44 227 LEU A CA 1
ATOM 1805 C C . LEU A 1 227 ? -19.118 2.097 5.015 1.00 92.44 227 LEU A C 1
ATOM 1807 O O . LEU A 1 227 ? -19.208 1.001 5.569 1.00 92.44 227 LEU A O 1
ATOM 1811 N N . LEU A 1 228 ? -18.999 3.238 5.701 1.00 92.81 228 LEU A N 1
ATOM 1812 C CA . LEU A 1 228 ? -18.952 3.292 7.166 1.00 92.81 228 LEU A CA 1
ATOM 1813 C C . LEU A 1 228 ? -20.231 2.738 7.800 1.00 92.81 228 LEU A C 1
ATOM 1815 O O . LEU A 1 228 ? -20.154 2.013 8.790 1.00 92.81 228 LEU A O 1
ATOM 1819 N N . ARG A 1 229 ? -21.393 3.011 7.198 1.00 94.06 229 ARG A N 1
ATOM 1820 C CA . ARG A 1 229 ? -22.672 2.449 7.641 1.00 94.06 229 ARG A CA 1
ATOM 1821 C C . ARG A 1 229 ? -22.727 0.929 7.480 1.00 94.06 229 ARG A C 1
ATOM 1823 O O . ARG A 1 229 ? -23.142 0.222 8.391 1.00 94.06 229 ARG A O 1
ATOM 1830 N N . VAL A 1 230 ? -22.288 0.396 6.339 1.00 95.00 230 VAL A N 1
ATOM 1831 C CA . VAL A 1 230 ? -22.267 -1.062 6.127 1.00 95.00 230 VAL A CA 1
ATOM 1832 C C . VAL A 1 230 ? -21.325 -1.744 7.125 1.00 95.00 230 VAL A C 1
ATOM 1834 O O . VAL A 1 230 ? -21.673 -2.797 7.656 1.00 95.00 230 VAL A O 1
ATOM 1837 N N . ILE A 1 231 ? -20.177 -1.131 7.427 1.00 93.75 231 ILE A N 1
ATOM 1838 C CA . ILE A 1 231 ? -19.226 -1.641 8.426 1.00 93.75 231 ILE A CA 1
ATOM 1839 C C . ILE A 1 231 ? -19.802 -1.559 9.849 1.00 93.75 231 ILE A C 1
ATOM 1841 O O . ILE A 1 231 ? -19.540 -2.451 10.651 1.00 93.75 231 ILE A O 1
ATOM 1845 N N . SER A 1 232 ? -20.582 -0.527 10.193 1.00 93.31 232 SER A N 1
ATOM 1846 C CA . SER A 1 232 ? -21.212 -0.442 11.520 1.00 93.31 232 SER A CA 1
ATOM 1847 C C . SER A 1 232 ? -22.300 -1.492 11.722 1.00 93.31 232 SER A C 1
ATOM 1849 O O . SER A 1 232 ? -22.447 -2.019 12.823 1.00 93.31 232 SER A O 1
ATOM 1851 N N . ASP A 1 233 ? -23.043 -1.803 10.660 1.00 95.62 233 ASP A N 1
ATOM 1852 C CA . ASP A 1 233 ? -24.192 -2.706 10.719 1.00 95.62 233 ASP A CA 1
ATOM 1853 C C . ASP A 1 233 ? -23.780 -4.191 10.651 1.00 95.62 233 ASP A C 1
ATOM 1855 O O . ASP A 1 233 ? -24.550 -5.065 11.052 1.00 95.62 233 ASP A O 1
ATOM 1859 N N . ASN A 1 234 ? -22.565 -4.497 10.173 1.00 94.25 234 ASN A N 1
ATOM 1860 C CA . ASN A 1 234 ? -22.102 -5.865 9.928 1.00 94.25 234 ASN A CA 1
ATOM 1861 C C . ASN A 1 234 ? -20.743 -6.154 10.578 1.00 94.25 234 ASN A C 1
ATOM 1863 O O . ASN A 1 234 ? -19.767 -5.446 10.358 1.00 94.25 234 ASN A O 1
ATOM 1867 N N . GLN A 1 235 ? -20.637 -7.287 11.281 1.00 92.88 235 GLN A N 1
ATOM 1868 C CA . GLN A 1 235 ? -19.361 -7.747 11.856 1.00 92.88 235 GLN A CA 1
ATOM 1869 C C . GLN A 1 235 ? -18.313 -8.106 10.789 1.00 92.88 235 GLN A C 1
ATOM 1871 O O . GLN A 1 235 ? -17.116 -7.995 11.039 1.00 92.88 235 GLN A O 1
ATOM 1876 N N . VAL A 1 236 ? -18.753 -8.546 9.605 1.00 94.69 236 VAL A N 1
ATOM 1877 C CA . VAL A 1 236 ? -17.889 -8.900 8.473 1.00 94.69 236 VAL A CA 1
ATOM 1878 C C . VAL A 1 236 ? -18.434 -8.227 7.219 1.00 94.69 236 VAL A C 1
ATOM 1880 O O . VAL A 1 236 ? -19.591 -8.430 6.863 1.00 94.69 236 VAL A O 1
ATOM 1883 N N . THR A 1 237 ? -17.590 -7.451 6.537 1.00 93.75 237 THR A N 1
ATOM 1884 C CA . THR A 1 237 ? -17.936 -6.753 5.291 1.00 93.75 237 THR A CA 1
ATOM 1885 C C . THR A 1 237 ? -16.916 -7.093 4.209 1.00 93.75 237 THR A C 1
ATOM 1887 O O . THR A 1 237 ? -15.711 -6.985 4.432 1.00 93.75 237 THR A O 1
ATOM 1890 N N . VAL A 1 238 ? -17.391 -7.488 3.026 1.00 93.62 238 VAL A N 1
ATOM 1891 C CA . VAL A 1 238 ? -16.543 -7.744 1.853 1.00 93.62 238 VAL A CA 1
ATOM 1892 C C . VAL A 1 238 ? -16.616 -6.539 0.925 1.00 93.62 238 VAL A C 1
ATOM 1894 O O . VAL A 1 238 ? -17.688 -6.195 0.435 1.00 93.62 238 VAL A O 1
ATOM 1897 N N . ILE A 1 239 ? -15.471 -5.905 0.674 1.00 90.88 239 ILE A N 1
ATOM 1898 C CA . ILE A 1 239 ? -15.373 -4.710 -0.167 1.00 90.88 239 ILE A CA 1
ATOM 1899 C C . ILE A 1 239 ? -14.646 -5.081 -1.457 1.00 90.88 239 ILE A C 1
ATOM 1901 O O . ILE A 1 239 ? -13.498 -5.525 -1.431 1.00 90.88 239 ILE A O 1
ATOM 1905 N N . VAL A 1 240 ? -15.307 -4.868 -2.594 1.00 92.19 240 VAL A N 1
ATOM 1906 C CA . VAL A 1 240 ? -14.750 -5.108 -3.930 1.00 92.19 240 VAL A CA 1
ATOM 1907 C C . VAL A 1 240 ? -14.630 -3.775 -4.658 1.00 92.19 240 VAL A C 1
ATOM 1909 O O . VAL A 1 240 ? -15.531 -2.946 -4.606 1.00 92.19 240 VAL A O 1
ATOM 1912 N N . GLY A 1 241 ? -13.512 -3.559 -5.344 1.00 88.81 241 GLY A N 1
ATOM 1913 C CA . GLY A 1 241 ? -13.309 -2.374 -6.174 1.00 88.81 241 GLY A CA 1
ATOM 1914 C C . GLY A 1 241 ? -12.058 -2.502 -7.032 1.00 88.81 241 GLY A C 1
ATOM 1915 O O . GLY A 1 241 ? -11.146 -3.258 -6.691 1.00 88.81 241 GLY A O 1
ATOM 1916 N N . GLU A 1 242 ? -11.982 -1.737 -8.114 1.00 91.38 242 GLU A N 1
ATOM 1917 C CA . GLU A 1 242 ? -10.869 -1.768 -9.072 1.00 91.38 242 GLU A CA 1
ATOM 1918 C C . GLU A 1 242 ? -9.538 -1.301 -8.460 1.00 91.38 242 GLU A C 1
ATOM 1920 O O . GLU A 1 242 ? -9.504 -0.557 -7.474 1.00 91.38 242 GLU A O 1
ATOM 1925 N N . THR A 1 243 ? -8.408 -1.750 -9.006 1.00 89.50 243 THR A N 1
ATOM 1926 C CA . THR A 1 243 ? -7.082 -1.262 -8.590 1.00 89.50 243 THR A CA 1
ATOM 1927 C C . THR A 1 243 ? -7.008 0.256 -8.772 1.00 89.50 243 THR A C 1
ATOM 1929 O O . THR A 1 243 ? -7.449 0.778 -9.786 1.00 89.50 243 THR A O 1
ATOM 1932 N N . GLY A 1 244 ? -6.482 0.978 -7.779 1.00 86.25 244 GLY A N 1
ATOM 1933 C CA . GLY A 1 244 ? -6.451 2.447 -7.803 1.00 86.25 244 GLY A CA 1
ATOM 1934 C C . GLY A 1 244 ? -7.706 3.132 -7.251 1.00 86.25 244 GLY A C 1
ATOM 1935 O O . GLY A 1 244 ? -7.700 4.342 -7.074 1.00 86.25 244 GLY A O 1
ATOM 1936 N N . SER A 1 245 ? -8.747 2.389 -6.859 1.00 88.56 245 SER A N 1
ATOM 1937 C CA . SER A 1 245 ? -9.960 2.979 -6.268 1.00 88.56 245 SER A CA 1
ATOM 1938 C C . SER A 1 245 ? -9.768 3.599 -4.872 1.00 88.56 245 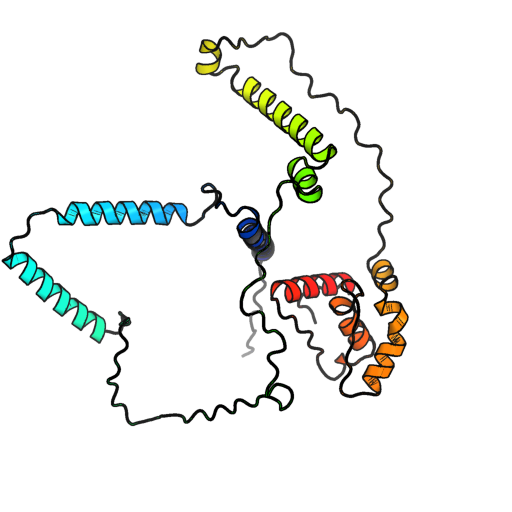SER A C 1
ATOM 1940 O O . SER A 1 245 ? -10.719 4.141 -4.323 1.00 88.56 245 SER A O 1
ATOM 1942 N N . GLY A 1 246 ? -8.583 3.469 -4.264 1.00 88.75 246 GLY A N 1
ATOM 1943 C CA . GLY A 1 246 ? -8.295 3.955 -2.909 1.00 88.75 246 GLY A CA 1
ATOM 1944 C C . GLY A 1 246 ? -8.570 2.958 -1.777 1.00 88.75 246 GLY A C 1
ATOM 1945 O O . GLY A 1 246 ? -8.490 3.340 -0.619 1.00 88.75 246 GLY A O 1
ATOM 1946 N N . LYS A 1 247 ? -8.858 1.677 -2.068 1.00 91.88 247 LYS A N 1
ATOM 1947 C CA . LYS A 1 247 ? -9.172 0.663 -1.031 1.00 91.88 247 LYS A CA 1
ATOM 1948 C C . LYS A 1 247 ? -8.113 0.580 0.070 1.00 91.88 247 LYS A C 1
ATOM 1950 O O . LYS A 1 247 ? -8.415 0.731 1.244 1.00 91.88 247 LYS A O 1
ATOM 1955 N N . THR A 1 248 ? -6.871 0.334 -0.323 1.00 90.56 248 THR A N 1
ATOM 1956 C CA . THR A 1 248 ? -5.780 0.060 0.614 1.00 90.56 248 THR A CA 1
ATOM 1957 C C . THR A 1 248 ? -5.321 1.306 1.371 1.00 90.56 248 THR A C 1
ATOM 1959 O O . THR A 1 248 ? -4.911 1.199 2.519 1.00 90.56 248 THR A O 1
ATOM 1962 N N . THR A 1 249 ? -5.397 2.481 0.744 1.00 91.06 249 THR A N 1
ATOM 1963 C CA . THR A 1 249 ? -4.950 3.737 1.353 1.00 91.06 249 THR A CA 1
ATOM 1964 C C . THR A 1 249 ? -6.046 4.387 2.192 1.00 91.06 249 THR A C 1
ATOM 1966 O O . THR A 1 249 ? -5.768 4.798 3.310 1.00 91.06 249 THR A O 1
ATOM 1969 N N . GLN A 1 250 ? -7.298 4.430 1.722 1.00 91.81 250 GLN A N 1
ATOM 1970 C CA . GLN A 1 250 ? -8.350 5.255 2.332 1.00 91.81 250 GLN A CA 1
ATOM 1971 C C . GLN A 1 250 ? -9.211 4.544 3.385 1.00 91.81 250 GLN A C 1
ATOM 1973 O O . GLN A 1 250 ? -9.637 5.184 4.341 1.00 91.81 250 GLN A O 1
ATOM 1978 N N . LEU A 1 251 ? -9.480 3.237 3.259 1.00 92.25 251 LEU A N 1
ATOM 1979 C CA . LEU A 1 251 ? -10.450 2.549 4.135 1.00 92.25 251 LEU A CA 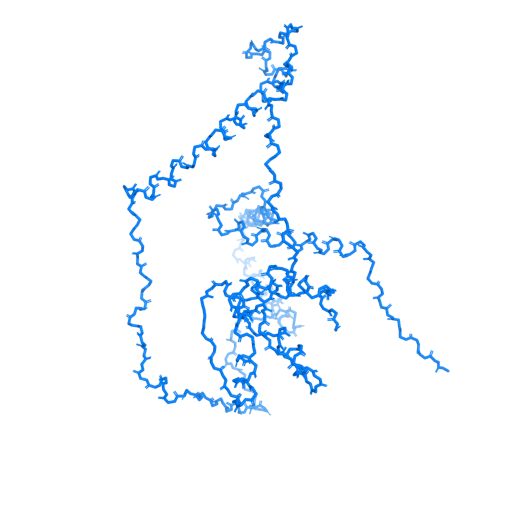1
ATOM 1980 C C . LEU A 1 251 ? -10.057 2.622 5.613 1.00 92.25 251 LEU A C 1
ATOM 1982 O O . LEU A 1 251 ? -10.887 2.946 6.461 1.00 92.25 251 LEU A O 1
ATOM 1986 N N . ALA A 1 252 ? -8.785 2.346 5.909 1.00 91.81 252 ALA A N 1
ATOM 1987 C CA . ALA A 1 252 ? -8.265 2.417 7.270 1.00 91.81 252 ALA A CA 1
ATOM 1988 C C . ALA A 1 252 ? -8.324 3.851 7.824 1.00 91.81 252 ALA A C 1
ATOM 1990 O O . ALA A 1 252 ? -8.655 4.031 8.995 1.00 91.81 252 ALA A O 1
ATOM 1991 N N . GLN A 1 253 ? -8.080 4.861 6.979 1.00 91.25 253 GLN A N 1
ATOM 1992 C CA . GLN A 1 253 ? -8.181 6.273 7.356 1.00 91.25 253 GLN A CA 1
ATOM 1993 C C . GLN A 1 253 ? -9.629 6.645 7.707 1.00 91.25 253 GLN A C 1
ATOM 1995 O O . GLN A 1 253 ? -9.870 7.205 8.771 1.00 91.25 253 GLN A O 1
ATOM 2000 N N . TYR A 1 254 ? -10.616 6.256 6.894 1.00 92.69 254 TYR A N 1
ATOM 2001 C CA . TYR A 1 254 ? -12.028 6.549 7.183 1.00 92.69 254 TYR A CA 1
ATOM 2002 C C . TYR A 1 254 ? -12.523 5.874 8.463 1.00 92.69 254 TYR A C 1
ATOM 2004 O O . TYR A 1 254 ? -13.251 6.485 9.242 1.00 92.69 254 TYR A O 1
ATOM 2012 N N . MET A 1 255 ? -12.111 4.630 8.716 1.00 91.94 255 MET A N 1
ATOM 2013 C CA . MET A 1 255 ? -12.419 3.942 9.973 1.00 91.94 255 MET A CA 1
ATOM 2014 C C . MET A 1 255 ? -11.738 4.626 11.171 1.00 91.94 255 MET A C 1
ATOM 2016 O O . MET A 1 255 ? -12.348 4.773 12.231 1.00 91.94 255 MET A O 1
ATOM 2020 N N . HIS A 1 256 ? -10.493 5.083 11.015 1.00 91.44 256 HIS A N 1
ATOM 2021 C CA . HIS A 1 256 ? -9.800 5.850 12.049 1.00 91.44 256 HIS A CA 1
ATOM 2022 C C . HIS A 1 256 ? -10.541 7.164 12.357 1.00 91.44 256 HIS A C 1
ATOM 2024 O O . HIS A 1 256 ? -10.871 7.424 13.514 1.00 91.44 256 HIS A O 1
ATOM 2030 N N . GLU A 1 257 ? -10.900 7.940 11.330 1.00 90.31 257 GLU A N 1
ATOM 2031 C CA . GLU A 1 257 ? -11.690 9.177 11.446 1.00 90.31 257 GLU A CA 1
ATOM 2032 C C . GLU A 1 257 ? -13.068 8.940 12.090 1.00 90.31 257 GLU A C 1
ATOM 2034 O O . GLU A 1 257 ? -13.535 9.754 12.889 1.00 90.31 257 GLU A O 1
ATOM 2039 N N . ALA A 1 258 ? -13.713 7.808 11.788 1.00 90.50 258 ALA A N 1
ATOM 2040 C CA . ALA A 1 258 ? -14.985 7.403 12.389 1.00 90.50 258 ALA A CA 1
ATOM 2041 C C . ALA A 1 258 ? -14.857 6.962 13.863 1.00 90.50 258 ALA A C 1
ATOM 2043 O O . ALA A 1 258 ? -15.864 6.760 14.542 1.00 90.50 258 ALA A O 1
ATOM 2044 N N . GLY A 1 259 ? -13.633 6.855 14.391 1.00 91.12 259 GLY A N 1
ATOM 2045 C CA . GLY A 1 259 ? -13.364 6.582 15.801 1.00 91.12 259 GLY A CA 1
ATOM 2046 C C . GLY A 1 259 ? -13.216 5.104 16.156 1.00 91.12 259 GLY A C 1
ATOM 2047 O O . GLY A 1 259 ? -13.237 4.774 17.344 1.00 91.12 259 GLY A O 1
ATOM 2048 N N . TYR A 1 260 ? -13.020 4.216 15.174 1.00 88.75 260 TYR A N 1
ATOM 2049 C CA . TYR A 1 260 ? -12.777 2.788 15.429 1.00 88.75 260 TYR A CA 1
ATOM 2050 C C . TYR A 1 260 ? -11.460 2.533 16.181 1.00 88.75 260 TYR A C 1
ATOM 2052 O O . TYR A 1 260 ? -11.318 1.517 16.857 1.00 88.75 260 TYR A O 1
ATOM 2060 N N . THR A 1 261 ? -10.520 3.478 16.137 1.00 90.00 261 THR A N 1
ATOM 2061 C CA . THR A 1 261 ? -9.240 3.429 16.859 1.00 90.00 261 THR A CA 1
ATOM 2062 C C . THR A 1 261 ? -9.299 3.957 18.294 1.00 90.00 261 THR A C 1
ATOM 2064 O O . THR A 1 261 ? -8.302 3.907 19.004 1.00 90.00 261 THR A O 1
ATOM 2067 N N . ARG A 1 262 ? -10.455 4.436 18.783 1.00 89.12 262 ARG A N 1
ATOM 2068 C CA . ARG A 1 262 ? -10.565 4.969 20.159 1.00 89.12 262 ARG A CA 1
ATOM 2069 C C . ARG A 1 262 ? -10.380 3.909 21.247 1.00 89.12 262 ARG A C 1
ATOM 2071 O O . ARG A 1 262 ? -9.935 4.235 22.340 1.00 89.12 262 ARG A O 1
ATOM 2078 N N . HIS A 1 263 ? -10.753 2.663 20.961 1.00 85.44 263 HIS A N 1
ATOM 2079 C CA . HIS A 1 263 ? -10.720 1.551 21.921 1.00 85.44 263 HIS A CA 1
ATOM 2080 C C . HIS A 1 263 ? -9.846 0.379 21.441 1.00 85.44 263 HIS A C 1
ATOM 2082 O O . HIS A 1 263 ? -9.901 -0.703 22.021 1.00 85.44 263 HIS A O 1
ATOM 2088 N N . GLY A 1 264 ? -9.069 0.560 20.368 1.00 88.56 264 GLY A N 1
ATOM 2089 C CA . GLY A 1 264 ? -8.296 -0.514 19.748 1.00 88.56 264 GLY A CA 1
ATOM 2090 C C . GLY A 1 264 ? -7.470 -0.046 18.552 1.00 88.56 264 GLY A C 1
ATOM 2091 O O . GLY A 1 264 ? -7.365 1.145 18.281 1.00 88.56 264 GLY A O 1
ATOM 2092 N N . MET A 1 265 ? -6.885 -0.998 17.826 1.00 91.00 265 MET A N 1
ATOM 2093 C CA . MET A 1 265 ? -6.037 -0.734 16.660 1.00 91.00 265 MET A CA 1
ATOM 2094 C C . MET A 1 265 ? -6.655 -1.320 15.391 1.00 91.00 265 MET A C 1
ATOM 2096 O O . MET A 1 265 ? -7.259 -2.392 15.423 1.00 91.00 265 MET A O 1
ATOM 2100 N N . ILE A 1 266 ? -6.466 -0.634 14.262 1.00 92.06 266 ILE A N 1
ATOM 2101 C CA . ILE A 1 266 ? -6.845 -1.136 12.937 1.00 92.06 266 ILE A CA 1
ATOM 2102 C C . ILE A 1 266 ? -5.612 -1.777 12.301 1.00 92.06 266 ILE A C 1
ATOM 2104 O O . ILE A 1 266 ? -4.608 -1.108 12.072 1.00 92.06 266 ILE A O 1
ATOM 2108 N N . GLY A 1 267 ? -5.695 -3.070 11.995 1.00 92.19 267 GLY A N 1
ATOM 2109 C CA . GLY A 1 267 ? -4.663 -3.787 11.251 1.00 92.19 267 GLY A CA 1
ATOM 2110 C C . GLY A 1 267 ? -5.003 -3.858 9.765 1.00 92.19 267 GLY A C 1
ATOM 2111 O O . GLY A 1 267 ? -5.993 -4.480 9.391 1.00 92.19 267 GLY A O 1
ATOM 2112 N N . CYS A 1 268 ? -4.167 -3.270 8.910 1.00 92.00 268 CYS A N 1
ATOM 2113 C CA . CYS A 1 268 ? -4.225 -3.485 7.464 1.00 92.00 268 CYS A CA 1
ATOM 2114 C C . CYS A 1 268 ? -3.131 -4.477 7.061 1.00 92.00 268 CYS A C 1
ATOM 2116 O O . CYS A 1 268 ? -1.947 -4.209 7.255 1.00 92.00 268 CYS A O 1
ATOM 2118 N N . THR A 1 269 ? -3.507 -5.616 6.482 1.00 93.50 269 THR A N 1
ATOM 2119 C CA . THR A 1 269 ? -2.549 -6.626 6.013 1.00 93.50 269 THR A CA 1
ATOM 2120 C C . THR A 1 269 ? -2.367 -6.549 4.500 1.00 93.50 269 THR A C 1
ATOM 2122 O O . THR A 1 269 ? -3.292 -6.228 3.753 1.00 93.50 269 THR A O 1
ATOM 2125 N N . GLN A 1 270 ? -1.148 -6.826 4.037 1.00 93.31 270 GLN A N 1
ATOM 2126 C CA . GLN A 1 270 ? -0.817 -6.963 2.621 1.00 93.31 270 GLN A CA 1
ATOM 2127 C C . GLN A 1 270 ? 0.004 -8.240 2.425 1.00 93.31 270 GLN A C 1
ATOM 2129 O O . GLN A 1 270 ? 0.908 -8.497 3.220 1.00 93.31 270 GLN A O 1
ATOM 2134 N N . PRO A 1 271 ? -0.251 -9.029 1.366 1.00 93.69 271 PRO A N 1
ATOM 2135 C CA . PRO A 1 271 ? 0.483 -10.272 1.128 1.00 93.69 271 PRO A CA 1
ATOM 2136 C C . PRO A 1 271 ? 1.952 -10.035 0.751 1.00 93.69 271 PRO A C 1
ATOM 2138 O O . PRO A 1 271 ? 2.766 -10.949 0.836 1.00 93.69 271 PRO A O 1
ATOM 2141 N N . ARG A 1 272 ? 2.311 -8.819 0.316 1.00 92.88 272 ARG A N 1
ATOM 2142 C CA . ARG A 1 272 ? 3.676 -8.450 -0.076 1.00 92.88 272 ARG A CA 1
ATOM 2143 C C . ARG A 1 272 ? 4.243 -7.414 0.886 1.00 92.88 272 ARG A C 1
ATOM 2145 O O . ARG A 1 272 ? 3.635 -6.361 1.076 1.00 92.88 272 ARG A O 1
ATOM 2152 N N . ARG A 1 273 ? 5.456 -7.662 1.393 1.00 90.81 273 ARG A N 1
ATOM 2153 C CA . ARG A 1 273 ? 6.184 -6.740 2.286 1.00 90.81 273 ARG A CA 1
ATOM 2154 C C . ARG A 1 273 ? 6.319 -5.337 1.689 1.00 90.81 273 ARG A C 1
ATOM 2156 O O . ARG A 1 273 ? 6.008 -4.355 2.350 1.00 90.81 273 ARG A O 1
ATOM 2163 N N . VAL A 1 274 ? 6.700 -5.254 0.416 1.00 90.12 274 VAL A N 1
ATOM 2164 C CA . VAL A 1 274 ? 6.879 -3.980 -0.298 1.00 90.12 274 VAL A CA 1
ATOM 2165 C C . VAL A 1 274 ? 5.569 -3.191 -0.400 1.00 90.12 274 VAL A C 1
ATOM 2167 O O . VAL A 1 274 ? 5.560 -1.971 -0.251 1.00 90.12 274 VAL A O 1
ATOM 2170 N N . ALA A 1 275 ? 4.440 -3.879 -0.598 1.00 89.19 275 ALA A N 1
ATOM 2171 C CA . ALA A 1 275 ? 3.133 -3.228 -0.627 1.00 89.19 275 ALA A CA 1
ATOM 2172 C C . ALA A 1 275 ? 2.762 -2.669 0.754 1.00 89.19 275 ALA A C 1
ATOM 2174 O O . ALA A 1 275 ? 2.255 -1.560 0.835 1.00 89.19 275 ALA A O 1
ATOM 2175 N N . ALA A 1 276 ? 3.058 -3.390 1.840 1.00 90.94 276 ALA A N 1
ATOM 2176 C CA . ALA A 1 276 ? 2.822 -2.887 3.194 1.00 90.94 276 ALA A CA 1
ATOM 2177 C C . ALA A 1 276 ? 3.646 -1.622 3.491 1.00 90.94 276 ALA A C 1
ATOM 2179 O O . ALA A 1 276 ? 3.091 -0.628 3.950 1.00 90.94 276 ALA A O 1
ATOM 2180 N N . MET A 1 277 ? 4.946 -1.641 3.184 1.00 91.31 277 MET A N 1
ATOM 2181 C CA . MET A 1 277 ? 5.849 -0.511 3.440 1.00 91.31 277 MET A CA 1
ATOM 2182 C C . MET A 1 277 ? 5.489 0.725 2.606 1.00 91.31 277 MET A C 1
ATOM 2184 O O . MET A 1 277 ? 5.344 1.817 3.152 1.00 91.31 277 MET A O 1
ATOM 2188 N N . SER A 1 278 ? 5.282 0.553 1.297 1.00 91.06 278 SER A N 1
ATOM 2189 C CA . SER A 1 278 ? 4.914 1.659 0.399 1.00 91.06 278 SER A CA 1
ATOM 2190 C C . SER A 1 278 ? 3.563 2.279 0.757 1.00 91.06 278 SER A C 1
ATOM 2192 O O . SER A 1 278 ? 3.433 3.501 0.763 1.00 91.06 278 SER A O 1
ATOM 2194 N N . VAL A 1 279 ? 2.570 1.457 1.112 1.00 92.75 279 VAL A N 1
ATOM 2195 C CA . VAL A 1 279 ? 1.265 1.941 1.576 1.00 92.75 279 VAL A CA 1
ATOM 2196 C C . VAL A 1 279 ? 1.405 2.696 2.891 1.00 92.75 279 VAL A C 1
ATOM 2198 O O . VAL A 1 279 ? 0.839 3.775 3.007 1.00 92.75 279 VAL A O 1
ATOM 2201 N N . ALA A 1 280 ? 2.154 2.171 3.864 1.00 92.19 280 ALA A N 1
ATOM 2202 C CA . ALA A 1 280 ? 2.347 2.845 5.146 1.00 92.19 280 ALA A CA 1
ATOM 2203 C C . ALA A 1 280 ? 2.989 4.227 4.957 1.00 92.19 280 ALA A C 1
ATOM 2205 O O . ALA A 1 280 ? 2.485 5.211 5.494 1.00 92.19 280 ALA A O 1
ATOM 2206 N N . LYS A 1 281 ? 4.039 4.315 4.128 1.00 92.06 281 LYS A N 1
ATOM 2207 C CA . LYS A 1 281 ? 4.692 5.586 3.786 1.00 92.06 281 LYS A CA 1
ATOM 2208 C C . LYS A 1 281 ? 3.725 6.556 3.117 1.00 92.06 281 LYS A C 1
ATOM 2210 O O . LYS A 1 281 ? 3.621 7.704 3.533 1.00 92.06 281 LYS A O 1
ATOM 2215 N N . ARG A 1 282 ? 2.952 6.072 2.144 1.00 91.00 282 ARG A N 1
ATOM 2216 C CA . ARG A 1 282 ? 1.947 6.880 1.449 1.00 91.00 282 ARG A CA 1
ATOM 2217 C C . ARG A 1 282 ? 0.857 7.399 2.389 1.00 91.00 282 ARG A C 1
ATOM 2219 O O . ARG A 1 282 ? 0.465 8.553 2.279 1.00 91.00 282 ARG A O 1
ATOM 2226 N N . VAL A 1 283 ? 0.357 6.562 3.296 1.00 91.81 283 VAL A N 1
ATOM 2227 C CA . VAL A 1 283 ? -0.685 6.951 4.260 1.00 91.81 283 VAL A CA 1
ATOM 2228 C C . VAL A 1 283 ? -0.147 7.968 5.268 1.00 91.81 283 VAL A C 1
ATOM 2230 O O . VAL A 1 283 ? -0.864 8.904 5.605 1.00 91.81 283 VAL A O 1
ATOM 2233 N N . ALA A 1 284 ? 1.110 7.834 5.698 1.00 91.62 284 ALA A N 1
ATOM 2234 C CA . ALA A 1 284 ? 1.764 8.812 6.565 1.00 91.62 284 ALA A CA 1
ATOM 2235 C C . ALA A 1 284 ? 1.846 10.199 5.894 1.00 91.62 284 ALA A C 1
ATOM 2237 O O . ALA A 1 284 ? 1.428 11.194 6.481 1.00 91.62 284 ALA A O 1
ATOM 2238 N N . GLU A 1 285 ? 2.252 10.248 4.619 1.00 89.56 285 GLU A N 1
ATOM 2239 C CA . GLU A 1 285 ? 2.250 11.477 3.805 1.00 89.56 285 GLU A CA 1
ATOM 2240 C C . GLU A 1 285 ? 0.837 12.061 3.604 1.00 89.56 285 GLU A C 1
ATOM 2242 O O . GLU A 1 285 ? 0.655 13.275 3.590 1.00 89.56 285 GLU A O 1
ATOM 2247 N N . GLU A 1 286 ? -0.186 11.214 3.441 1.00 88.88 286 GLU A N 1
ATOM 2248 C CA . GLU A 1 286 ? -1.585 11.642 3.274 1.00 88.88 286 GLU A CA 1
ATOM 2249 C C . GLU A 1 286 ? -2.219 12.205 4.555 1.00 88.88 286 GLU A C 1
ATOM 2251 O O . GLU A 1 286 ? -3.164 12.996 4.470 1.00 88.88 286 GLU A O 1
ATOM 2256 N N . MET A 1 287 ? -1.721 11.779 5.716 1.00 87.38 287 MET A N 1
ATOM 2257 C CA . MET A 1 287 ? -2.193 12.179 7.044 1.00 87.38 287 MET A CA 1
ATOM 2258 C C . MET A 1 287 ? -1.321 13.264 7.689 1.00 87.38 287 MET A C 1
ATOM 2260 O O . MET A 1 287 ? -1.665 13.729 8.772 1.00 87.38 287 MET A O 1
ATOM 2264 N N . ASP A 1 288 ? -0.243 13.681 7.019 1.00 88.69 288 ASP A N 1
ATOM 2265 C CA . ASP A 1 288 ? 0.740 14.651 7.519 1.00 88.69 288 ASP A CA 1
ATOM 2266 C C . ASP A 1 288 ? 1.362 14.219 8.863 1.00 88.69 288 ASP A C 1
ATOM 2268 O O . ASP A 1 288 ? 1.509 15.004 9.799 1.00 88.69 288 ASP A O 1
ATOM 2272 N N . VAL A 1 289 ? 1.695 12.926 8.969 1.00 89.88 289 VAL A N 1
ATOM 2273 C CA . VAL A 1 289 ? 2.321 12.319 10.155 1.00 89.88 289 VAL A CA 1
ATOM 2274 C C . VAL A 1 289 ? 3.630 11.630 9.790 1.00 89.88 289 VAL A C 1
ATOM 2276 O O . VAL A 1 289 ? 3.819 11.153 8.671 1.00 89.88 289 VAL A O 1
ATOM 2279 N N . GLU A 1 290 ? 4.548 11.547 10.750 1.00 90.00 290 GLU A N 1
ATOM 2280 C CA . GLU A 1 290 ? 5.793 10.805 10.571 1.00 90.00 290 GLU A CA 1
ATOM 2281 C C . GLU A 1 290 ? 5.524 9.293 10.595 1.00 90.00 290 GLU A C 1
ATOM 2283 O O . GLU A 1 290 ? 4.767 8.783 11.423 1.00 90.00 290 GLU A O 1
ATOM 2288 N N . LEU A 1 291 ? 6.137 8.547 9.672 1.00 88.69 291 LEU A N 1
ATOM 2289 C CA . LEU A 1 291 ? 5.951 7.101 9.610 1.00 88.69 291 LEU A CA 1
ATOM 2290 C C . LEU A 1 291 ? 6.462 6.435 10.894 1.00 88.69 291 LEU A C 1
ATOM 2292 O O . LEU A 1 291 ? 7.626 6.572 11.257 1.00 88.69 291 LEU A O 1
ATOM 2296 N N . GLY A 1 292 ? 5.584 5.674 11.550 1.00 85.25 292 GLY A N 1
ATOM 2297 C CA . GLY A 1 292 ? 5.876 5.024 12.829 1.00 85.25 292 GLY A CA 1
ATOM 2298 C C . GLY A 1 292 ? 5.538 5.874 14.057 1.00 85.25 292 GLY A C 1
ATOM 2299 O O . GLY A 1 292 ? 5.611 5.350 15.168 1.00 85.25 292 GLY A O 1
ATOM 2300 N N . ALA A 1 293 ? 5.124 7.133 13.880 1.00 75.56 293 ALA A N 1
ATOM 2301 C CA . ALA A 1 293 ? 4.500 7.911 14.945 1.00 75.56 293 ALA A CA 1
ATOM 2302 C C . ALA A 1 293 ? 3.084 7.380 15.261 1.00 75.56 293 ALA A C 1
ATOM 2304 O O . ALA A 1 293 ? 2.445 6.752 14.410 1.00 75.56 293 ALA A O 1
ATOM 2305 N N . GLN A 1 294 ? 2.633 7.593 16.505 1.00 55.78 294 GLN A N 1
ATOM 2306 C CA . GLN A 1 294 ? 1.281 7.245 16.972 1.00 55.78 294 GLN A CA 1
ATOM 2307 C C . GLN A 1 294 ? 0.226 8.235 16.484 1.00 55.78 294 GLN A C 1
ATOM 2309 O O . GLN A 1 294 ? 0.507 9.453 16.529 1.00 55.78 294 GLN A O 1
#

Foldseek 3Di:
DDDDDDDDDDDPVVVVVVVVVVVVVVVCVVVCPPPVDPPCVPDPCNVVVVVVVVVVVVVVVVVPPPDDPVRVVVVVVVVVVVVVVCVVVVVDDDPDPPPDPPDPDDDDPDPDDPDDDPVNPPDPVDPPPDDPPDDDDCPDPVNVDVVVDDPVVVVVVVVVVVVVVVVVLVVLAPDPVCVVVVNHPPPPDDPPPPPCPDPDPPPPPPPPDDLVNVVCPAQCNVCLVVVVVVVVVDVDDDDDDDPRSCPQQPPLVSCVVVPVPVVHDDDDDDPDPVVVVVSQVVNCSSVVHDRPDD

Radius of gyration: 33.23 Å; chains: 1; bounding box: 78×71×81 Å